Protein 2XXM (pdb70)

Sequence (194 aa):
SPTSILDIRQGPKEPFRDYVDRFYKTLRAEQASQEVKNWMTETLLVQNANPDCCKTILKALGPGATLEEMMTACCLVESGGGLVQAGGSLRLSSCAASGSFFMSNVMAWYRQAPGKARELIAAIRGGDMSTVYDDSVKGRFTITRDDDKNILYLQMNDLKPEDTAMYYCKASGSSWGQGTQVTVSSITFEDLLDYYG

GO terms:
  GO:0005546 phosphatidylinositol-4,5-bisphosphate binding (F, IDA)
  GO:0005515 protein binding (F, IPI)
  GO:0042802 identical protein binding (F, IPI)

InterPro domains:
  IPR000071 Immunodeficiency lentiviral matrix, N-terminal [PF00540] (2-132)
  IPR000071 Immunodeficiency lentiviral matrix, N-terminal [PR00234] (4-20)
  IPR000071 Immunodeficiency lentiviral matrix, N-terminal [PR00234] (22-40)
  IPR000071 Immunodeficiency lentiviral matrix, N-terminal [PR00234] (42-57)
  IPR000071 Immunodeficiency lentiviral matrix, N-terminal [PR00234] (70-89)
  IPR000071 Immunodeficiency lentiviral matrix, N-terminal [PR00234] (89-102)
  IPR000477 Reverse transcriptase domain [PF00078] (650-821)
  IPR000477 Reverse transcriptase domain [PS50878] (631-821)
  IPR001037 Integrase, C-terminal, retroviral [PF00552] (1372-1415)
  IPR001037 Integrase, C-terminal, retroviral [PS51027] (1370-1417)
  IPR001584 Integrase, catalytic core [PF00665] (1204-1292)
  IPR001584 Integrase, catalytic core [PS50994] (1201-1351)
  IPR001878 Zinc finger, CCHC-type [PF00098] (391-406)
  IPR001878 Zinc finger, CCHC-type [PF00098] (412-428)
  IPR00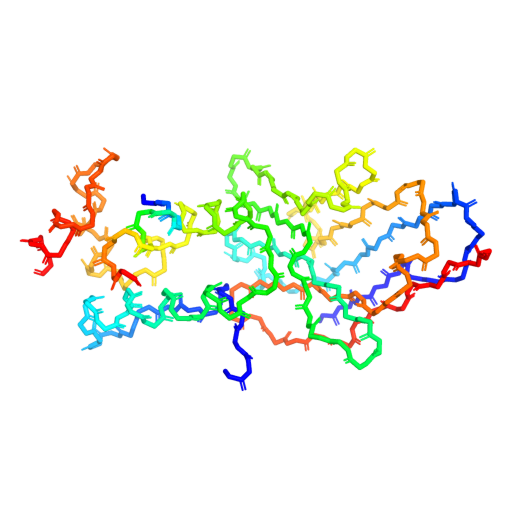1878 Zinc finger, CCHC-type [PS50158] (391-406)
  IPR001878 Zinc finger, CCHC-type [PS50158] (413-428)
  IPR001878 Zinc finger, CCHC-type [SM00343] (391-407)
  IPR001878 Zinc finger, CCHC-type [SM00343] (412-428)
  IPR001969 Aspartic peptidase, active site [PS00141] (510-521)
  IPR001995 Peptidase A2A, retrovirus, catalytic [PS50175] (508-577)

Secondary structure (DSSP, 8-state):
----GGG----SS--HHHHHHHHHHHHHHSB--HHHHHHHHHHHTTTTS-HHHHHHHHHT-TT--HHHHHTT-/-EEE--EEEETT--EEEEEE--TTGGG-SEEEEEEE-TTS--EEEEEEETTT--EEE-GGGTTTEEEEEETTTTEEEEEE-S--GGG-EEEEEEETTPPP---EEEEEE-/--HHHHHHHH-

Solvent-accessible surface area: 9619 Å² total; per-residue (Å²): 138,112,52,1,0,1,45,10,186,9,22,132,198,34,62,9,168,72,0,0,43,93,0,12,129,20,0,129,73,10,90,25,22,98,76,0,20,22,20,0,2,95,11,2,1,36,70,24,7,14,100,104,13,64,100,64,4,131,90,76,27,145,80,12,65,4,102,91,11,35,122,38,62,95,98,25,54,33,30,28,142,32,139,50,48,22,58,28,125,0,26,0,37,17,66,40,73,12,18,155,10,46,0,0,0,0,0,22,54,13,123,89,120,67,52,43,1,0,0,0,5,59,18,80,98,87,31,53,6,37,22,94,55,0,103,85,24,7,64,3,63,24,41,72,144,136,42,33,0,21,0,60,0,56,84,1,87,54,130,2,41,1,55,0,42,0,0,0,41,69,20,94,97,17,159,12,15,76,0,47,8,46,126,37,40,10,75,59,0,54,124,83,74,84

Organism: Human immunodeficiency virus type 1 group M subtype B (isolate NY5) (NCBI:txid11698)

Foldseek 3Di:
DQDALQPQAADPPRQLVRSVVVSVVNLVVDDDDPVVSVVSCVPDSLVRYPPVLNVQVCVVPPPQDVVNSNVSD/DDWDFADEDEQQDKTKIKDQDDVVQVVFQKKFKWWAAPPDDIHTAKMFGPDVGDIDGDPVQPPFWDWDADNVRRMIMIIGGRDDQVSFTFMWMDGVPDDTDPTHTHGYHD/DDVVVVVVVVD

CATH classification: 1.10.1200.30

Structure (mmCIF, N/CA/C/O backbone):
data_2XXM
#
_entry.id   2XXM
#
_cell.length_a   133.720
_cell.length_b   39.510
_cell.length_c   35.210
_cell.angle_alpha   90.00
_cell.angle_beta   90.00
_cell.angle_gamma   90.00
#
_symmetry.space_group_name_H-M   'P 21 21 2'
#
loop_
_entity.id
_entity.type
_entity.pdbx_description
1 polymer 'CAPSID PROTEIN P24'
2 polymer 'CAMELID VHH 9'
3 polymer 'INHIBITOR OF CAPSID ASSEMBLY'
4 non-polymer 'ACETATE ION'
5 water water
#
loop_
_atom_site.group_PDB
_atom_site.id
_atom_site.type_symbol
_atom_site.label_atom_id
_atom_site.label_alt_id
_atom_site.label_comp_id
_atom_site.label_asym_id
_atom_site.label_entity_id
_atom_site.label_seq_id
_atom_site.pdbx_PDB_ins_code
_atom_site.Cartn_x
_atom_site.Cartn_y
_atom_site.Cartn_z
_atom_site.occupancy
_atom_site.B_iso_or_equiv
_atom_site.auth_seq_id
_atom_site.auth_comp_id
_atom_site.auth_asym_id
_atom_site.auth_atom_id
_atom_site.pdbx_PDB_model_num
ATOM 1 N N . SER A 1 1 ? -27.302 0.038 16.357 1.00 32.13 146 SER A N 1
ATOM 2 C CA . SER A 1 1 ? -26.915 1.159 17.206 1.00 31.60 146 SER A CA 1
ATOM 3 C C . SER A 1 1 ? -26.264 0.703 18.544 1.00 33.21 146 SER A C 1
ATOM 4 O O . SER A 1 1 ? -26.878 0.872 19.600 1.00 33.03 146 SER A O 1
ATOM 7 N N . PRO A 1 2 ? -25.027 0.144 18.557 1.00 27.78 147 PRO A N 1
ATOM 8 C CA . PRO A 1 2 ? -24.135 -0.145 17.423 1.00 26.55 147 PRO A CA 1
ATOM 9 C C . PRO A 1 2 ? -24.455 -1.465 16.715 1.00 26.80 147 PRO A C 1
ATOM 10 O O . PRO A 1 2 ? -24.660 -2.498 17.359 1.00 26.51 147 PRO A O 1
ATOM 14 N N . THR A 1 3 ? -24.524 -1.421 15.380 1.00 19.99 148 THR A N 1
ATOM 15 C CA . THR A 1 3 ? -24.802 -2.604 14.573 1.00 18.23 148 THR A CA 1
ATOM 16 C C . THR A 1 3 ? -23.580 -2.921 13.728 1.00 18.02 148 THR A C 1
ATOM 17 O O . THR A 1 3 ? -22.933 -2.007 13.215 1.00 16.79 148 THR A O 1
ATOM 21 N N . SER A 1 4 ? -23.262 -4.216 13.587 1.00 12.21 149 SER A N 1
ATOM 22 C CA . SER A 1 4 ? -22.165 -4.673 12.743 1.00 10.81 149 SER A CA 1
ATOM 23 C C . SER A 1 4 ? -22.620 -4.487 11.299 1.00 13.25 149 SER A C 1
ATOM 24 O O . SER A 1 4 ? -23.795 -4.718 10.991 1.00 12.43 149 SER A O 1
ATOM 27 N N . ILE A 1 5 ? -21.698 -4.094 10.416 1.00 9.43 150 ILE A N 1
ATOM 28 C CA . ILE A 1 5 ? -22.011 -3.936 8.990 1.00 8.92 150 ILE A CA 1
ATOM 29 C C . ILE A 1 5 ? -22.465 -5.274 8.369 1.00 12.83 150 ILE A C 1
ATOM 30 O O . ILE A 1 5 ? -23.227 -5.284 7.400 1.00 12.35 150 ILE A O 1
ATOM 35 N N . LEU A 1 6 ? -22.028 -6.395 8.973 1.00 10.73 151 LEU A N 1
ATOM 36 C CA . LEU A 1 6 ? -22.360 -7.750 8.539 1.00 10.43 151 LEU A CA 1
ATOM 37 C C . LEU A 1 6 ? -23.859 -8.032 8.661 1.00 14.29 151 LEU A C 1
ATOM 38 O O . LEU A 1 6 ? -24.383 -8.855 7.912 1.00 14.09 151 LEU A O 1
ATOM 43 N N . ASP A 1 7 ? -24.550 -7.317 9.569 1.00 10.84 152 ASP A N 1
ATOM 44 C CA . ASP A 1 7 ? -25.977 -7.500 9.840 1.00 10.75 152 ASP A CA 1
ATOM 45 C C . ASP A 1 7 ? -26.930 -6.602 9.041 1.00 14.80 152 ASP A C 1
ATOM 46 O O . ASP A 1 7 ? -28.149 -6.739 9.188 1.00 15.10 152 ASP A O 1
ATOM 51 N N . ILE A 1 8 ? -26.399 -5.698 8.198 1.00 10.82 153 ILE A N 1
ATOM 52 C CA . ILE A 1 8 ? -27.258 -4.806 7.410 1.00 10.12 153 ILE A CA 1
ATOM 53 C C . ILE A 1 8 ? -27.735 -5.497 6.140 1.00 14.04 153 ILE A C 1
ATOM 54 O O . ILE A 1 8 ? -26.948 -5.727 5.222 1.00 13.60 153 ILE A O 1
ATOM 59 N N . ARG A 1 9 ? -29.028 -5.825 6.102 1.00 11.58 154 ARG A N 1
ATOM 60 C CA . ARG A 1 9 ? -29.665 -6.493 4.968 1.00 11.33 154 ARG A CA 1
ATOM 61 C C . ARG A 1 9 ? -30.924 -5.742 4.582 1.00 13.26 154 ARG A C 1
ATOM 62 O O . ARG A 1 9 ? -31.679 -5.323 5.458 1.00 12.61 154 ARG A O 1
ATOM 70 N N . GLN A 1 10 ? -31.155 -5.582 3.272 1.00 9.56 155 GLN A N 1
ATOM 71 C CA . GLN A 1 10 ? -32.343 -4.894 2.771 1.00 8.84 155 GLN A CA 1
ATOM 72 C C . GLN A 1 10 ? -33.603 -5.681 3.097 1.00 13.25 155 GLN A C 1
ATOM 73 O O . GLN A 1 10 ? -33.666 -6.888 2.847 1.00 12.76 155 GLN A O 1
ATOM 79 N N . GLY A 1 11 ? -34.588 -4.980 3.652 1.00 11.03 156 GLY A N 1
ATOM 80 C CA . GLY A 1 11 ? -35.881 -5.560 3.990 1.00 11.55 156 GLY A CA 1
ATOM 81 C C . GLY A 1 11 ? -36.660 -5.910 2.736 1.00 15.63 156 GLY A C 1
ATOM 82 O O . GLY A 1 11 ? -36.359 -5.379 1.662 1.00 14.54 156 GLY A O 1
ATOM 83 N N . PRO A 1 12 ? -37.661 -6.816 2.819 1.00 13.70 157 PRO A N 1
ATOM 84 C CA . PRO A 1 12 ? -38.423 -7.185 1.607 1.00 14.01 157 PRO A CA 1
ATOM 85 C C . PRO A 1 12 ? -39.176 -6.031 0.944 1.00 19.32 157 PRO A C 1
ATOM 86 O O . PRO A 1 12 ? -39.327 -6.029 -0.278 1.00 19.86 157 PRO A O 1
ATOM 90 N N . LYS A 1 13 ? -39.642 -5.060 1.751 1.00 16.80 158 LYS A N 1
ATOM 91 C CA . LYS A 1 13 ? -40.396 -3.880 1.314 1.00 17.24 158 LYS A CA 1
ATOM 92 C C . LYS A 1 13 ? -39.553 -2.598 1.409 1.00 20.10 158 LYS A C 1
ATOM 93 O O . LYS A 1 13 ? -40.056 -1.513 1.106 1.00 20.69 158 LYS A O 1
ATOM 99 N N . GLU A 1 14 ? -38.287 -2.713 1.848 1.00 14.58 159 GLU A N 1
ATOM 100 C CA . GLU A 1 14 ? -37.410 -1.560 2.023 1.00 13.22 159 GLU A CA 1
ATOM 101 C C . GLU A 1 14 ? -36.892 -1.018 0.683 1.00 15.66 159 GLU A C 1
ATOM 102 O O . GLU A 1 14 ? -36.263 -1.769 -0.067 1.00 14.56 159 GLU A O 1
ATOM 108 N N . PRO A 1 15 ? -37.121 0.284 0.367 1.00 12.56 160 PRO A N 1
ATOM 109 C CA . PRO A 1 15 ? -36.584 0.835 -0.889 1.00 12.12 160 PRO A CA 1
ATOM 110 C C . PRO A 1 15 ? -35.060 0.768 -0.870 1.00 13.56 160 PRO A C 1
ATOM 111 O O . PRO A 1 15 ? -34.450 0.952 0.190 1.00 12.05 160 PRO A O 1
ATOM 115 N N . PHE A 1 16 ? -34.447 0.458 -2.022 1.00 9.74 161 PHE A N 1
ATOM 116 C CA . PHE A 1 16 ? -32.991 0.337 -2.117 1.00 9.49 161 PHE A CA 1
ATOM 117 C C . PHE A 1 16 ? -32.259 1.575 -1.616 1.00 13.01 161 PHE A C 1
ATOM 118 O O . PHE A 1 16 ? -31.275 1.431 -0.893 1.00 11.43 161 PHE A O 1
ATOM 126 N N . ARG A 1 17 ? -32.777 2.784 -1.927 1.00 10.62 162 ARG A N 1
ATOM 127 C CA . ARG A 1 17 ? -32.159 4.026 -1.448 1.00 10.98 162 ARG A CA 1
ATOM 128 C C . ARG A 1 17 ? -32.085 4.101 0.090 1.00 14.08 162 ARG A C 1
ATOM 129 O O . ARG A 1 17 ? -31.096 4.608 0.618 1.00 12.96 162 ARG A O 1
ATOM 137 N N . ASP A 1 18 ? -33.102 3.547 0.799 1.00 10.99 163 ASP A N 1
ATOM 138 C CA . ASP A 1 18 ? -33.148 3.523 2.267 1.00 10.64 163 ASP A CA 1
ATOM 139 C C . ASP A 1 18 ? -32.101 2.560 2.804 1.00 13.12 163 ASP A C 1
ATOM 140 O O . ASP A 1 18 ? -31.383 2.897 3.748 1.00 12.60 163 ASP A O 1
ATOM 145 N N . TYR A 1 19 ? -31.995 1.375 2.177 1.00 9.03 164 TYR A N 1
ATOM 146 C CA . TYR A 1 19 ? -31.028 0.342 2.543 1.00 8.57 164 TYR A CA 1
ATOM 147 C C . TYR A 1 19 ? -29.587 0.840 2.392 1.00 11.68 164 TYR A C 1
ATOM 148 O O . TYR A 1 19 ? -28.795 0.649 3.316 1.00 10.66 164 TYR A O 1
ATOM 157 N N . VAL A 1 20 ? -29.252 1.474 1.244 1.00 8.86 165 VAL A N 1
ATOM 158 C CA . VAL A 1 20 ? -27.906 2.017 0.992 1.00 8.85 165 VAL A CA 1
ATOM 159 C C . VAL A 1 20 ? -27.553 3.050 2.057 1.00 12.52 165 VAL A C 1
ATOM 160 O O . VAL A 1 20 ? -26.441 3.015 2.584 1.00 11.54 165 VAL A O 1
ATOM 164 N N . ASP A 1 21 ? -28.509 3.933 2.407 1.00 9.92 166 ASP A N 1
ATOM 165 C CA . ASP A 1 21 ? -28.286 4.939 3.445 1.00 10.19 166 ASP A CA 1
ATOM 166 C C . ASP A 1 21 ? -28.014 4.282 4.807 1.00 13.67 166 ASP A C 1
ATOM 167 O O . ASP A 1 21 ? -27.083 4.701 5.497 1.00 13.30 166 ASP A O 1
ATOM 172 N N . ARG A 1 22 ? -28.795 3.233 5.168 1.00 9.63 167 ARG A N 1
ATOM 173 C CA . ARG A 1 22 ? -28.622 2.468 6.412 1.00 9.85 167 ARG A CA 1
ATOM 174 C C . ARG A 1 22 ? -27.251 1.790 6.418 1.00 12.28 167 ARG A C 1
ATOM 175 O O . ARG A 1 22 ? -26.554 1.829 7.431 1.00 12.03 167 ARG A O 1
ATOM 183 N N . PHE A 1 23 ? -26.867 1.180 5.280 1.00 8.17 168 PHE A N 1
ATOM 184 C CA . PHE A 1 23 ? -25.574 0.512 5.110 1.00 7.30 168 PHE A CA 1
ATOM 185 C C . PHE A 1 23 ? -24.445 1.528 5.294 1.00 11.51 168 PHE A C 1
ATOM 186 O O . PHE A 1 23 ? -23.507 1.271 6.053 1.00 11.02 168 PHE A O 1
ATOM 194 N N . TYR A 1 24 ? -24.544 2.684 4.607 1.00 9.11 169 TYR A N 1
ATOM 195 C CA . TYR A 1 24 ? -23.554 3.757 4.680 1.00 9.16 169 TYR A CA 1
ATOM 196 C C . TYR A 1 24 ? -23.359 4.258 6.110 1.00 13.02 169 TYR A C 1
ATOM 197 O O . TYR A 1 24 ? -22.219 4.334 6.568 1.00 12.65 169 TYR A O 1
ATOM 206 N N . LYS A 1 25 ? -24.466 4.593 6.810 1.00 9.75 170 LYS A N 1
ATOM 207 C CA . LYS A 1 25 ? -24.424 5.094 8.188 1.00 9.65 170 LYS A CA 1
ATOM 208 C C . LYS A 1 25 ? -23.810 4.077 9.147 1.00 13.26 170 LYS A C 1
ATOM 209 O O . LYS A 1 25 ? -23.003 4.453 10.001 1.00 12.47 170 LYS A O 1
ATOM 215 N N . THR A 1 26 ? -24.175 2.791 8.988 1.00 9.81 171 THR A N 1
ATOM 216 C CA . THR A 1 26 ? -23.647 1.706 9.817 1.00 9.46 171 THR A CA 1
ATOM 217 C C . THR A 1 26 ? -22.140 1.556 9.605 1.00 13.31 171 THR A C 1
ATOM 218 O O . THR A 1 26 ? -21.393 1.434 10.582 1.00 12.23 171 THR A O 1
ATOM 222 N N . LEU A 1 27 ? -21.692 1.613 8.337 1.00 10.79 172 LEU A N 1
ATOM 223 C CA . LEU A 1 27 ? -20.270 1.490 8.012 1.00 10.86 172 LEU A CA 1
ATOM 224 C C . LEU A 1 27 ? -19.458 2.702 8.465 1.00 15.00 172 LEU A C 1
ATOM 225 O O . LEU A 1 27 ? -18.316 2.532 8.885 1.00 14.47 172 LEU A O 1
ATOM 230 N N . ARG A 1 28 ? -20.058 3.911 8.426 1.00 12.19 173 ARG A N 1
ATOM 231 C CA . ARG A 1 28 ? -19.430 5.142 8.922 1.00 12.29 173 ARG A CA 1
ATOM 232 C C . ARG A 1 28 ? -19.147 4.981 10.424 1.00 15.72 173 ARG A C 1
ATOM 233 O O . ARG A 1 28 ? -18.072 5.356 10.895 1.00 15.78 173 ARG A O 1
ATOM 241 N N . ALA A 1 29 ? -20.120 4.405 11.160 1.00 12.14 174 ALA A N 1
ATOM 242 C CA . ALA A 1 29 ? -20.069 4.171 12.605 1.00 12.27 174 ALA A CA 1
ATOM 243 C C . ALA A 1 29 ? -19.061 3.095 13.005 1.00 17.66 174 ALA A C 1
ATOM 244 O O . ALA A 1 29 ? -18.587 3.109 14.145 1.00 17.62 174 ALA A O 1
ATOM 246 N N . GLU A 1 30 ? -18.743 2.157 12.084 1.00 14.04 175 GLU A N 1
ATOM 247 C CA . GLU A 1 30 ? -17.775 1.084 12.332 1.00 13.96 175 GLU A CA 1
ATOM 248 C C . GLU A 1 30 ? -16.379 1.641 12.554 1.00 17.06 175 GLU A C 1
ATOM 249 O O . GLU A 1 30 ? -15.964 2.558 11.847 1.00 16.66 175 GLU A O 1
ATOM 255 N N . GLN A 1 31 ? -15.667 1.115 13.558 1.00 13.84 176 GLN A N 1
ATOM 256 C CA . GLN A 1 31 ? -14.299 1.541 13.830 1.00 13.49 176 GLN A CA 1
ATOM 257 C C . GLN A 1 31 ? -13.406 0.614 13.025 1.00 17.64 176 GLN A C 1
ATOM 258 O O . GLN A 1 31 ? -13.158 -0.528 13.419 1.00 17.43 176 GLN A O 1
ATOM 264 N N . ALA A 1 32 ? -13.002 1.085 11.837 1.00 14.25 177 ALA A N 1
ATOM 265 C CA . ALA A 1 32 ? -12.192 0.324 10.895 1.00 14.23 177 ALA A CA 1
ATOM 266 C C . ALA A 1 32 ? -11.475 1.254 9.924 1.00 17.47 177 ALA A C 1
ATOM 267 O O . ALA A 1 32 ? -11.890 2.399 9.743 1.00 16.53 177 ALA A O 1
ATOM 269 N N . SER A 1 33 ? -10.398 0.759 9.295 1.00 14.63 178 SER A N 1
ATOM 270 C CA . SER A 1 33 ? -9.635 1.518 8.306 1.00 14.63 178 SER A CA 1
ATOM 271 C C . SER A 1 33 ? -10.474 1.696 7.037 1.00 18.55 178 SER A C 1
ATOM 272 O O . SER A 1 33 ? -11.422 0.934 6.823 1.00 18.12 178 SER A O 1
ATOM 275 N N . GLN A 1 34 ? -10.101 2.668 6.181 1.00 15.75 179 GLN A N 1
ATOM 276 C CA . GLN A 1 34 ? -10.771 2.923 4.900 1.00 15.31 179 GLN A CA 1
ATOM 277 C C . GLN A 1 34 ? -10.692 1.674 4.006 1.00 17.97 179 GLN A C 1
ATOM 278 O O . GLN A 1 34 ? -11.661 1.364 3.312 1.00 16.86 179 GLN A O 1
ATOM 284 N N . GLU A 1 35 ? -9.552 0.947 4.060 1.00 14.33 180 GLU A N 1
ATOM 285 C CA . GLU A 1 35 ? -9.313 -0.296 3.321 1.00 13.99 180 GLU A CA 1
ATOM 286 C C . GLU A 1 35 ? -10.347 -1.363 3.699 1.00 15.73 180 GLU A C 1
ATOM 287 O O . GLU A 1 35 ? -10.938 -1.979 2.808 1.00 15.27 180 GLU A O 1
ATOM 293 N N . VAL A 1 36 ? -10.571 -1.569 5.014 1.00 11.07 181 VAL A N 1
ATOM 294 C CA . VAL A 1 36 ? -11.553 -2.542 5.512 1.00 10.21 181 VAL A CA 1
ATOM 295 C C . VAL A 1 36 ? -12.968 -2.126 5.075 1.00 13.68 181 VAL A C 1
ATOM 296 O O . VAL A 1 36 ? -13.717 -2.964 4.572 1.00 13.14 181 VAL A O 1
ATOM 300 N N . LYS A 1 37 ? -13.306 -0.830 5.224 1.00 10.29 182 LYS A N 1
ATOM 301 C CA . LYS A 1 37 ? -14.617 -0.291 4.828 1.00 9.42 182 LYS A CA 1
ATOM 302 C C . LYS A 1 37 ? -14.869 -0.453 3.326 1.00 12.92 182 LYS A C 1
ATOM 303 O O . LYS A 1 37 ? -15.977 -0.815 2.934 1.00 11.91 182 LYS A O 1
ATOM 309 N N . ASN A 1 38 ? -13.829 -0.249 2.495 1.00 10.70 183 ASN A N 1
ATOM 310 C CA . ASN A 1 38 ? -13.918 -0.447 1.042 1.00 10.76 183 ASN A CA 1
ATOM 311 C C . ASN A 1 38 ? -14.215 -1.914 0.724 1.00 14.48 183 ASN A C 1
ATOM 312 O O . ASN A 1 38 ? -15.140 -2.195 -0.036 1.00 14.10 183 ASN A O 1
ATOM 317 N N . TRP A 1 39 ? -13.468 -2.846 1.354 1.00 11.33 184 TRP A N 1
ATOM 318 C CA . TRP A 1 39 ? -13.646 -4.290 1.194 1.00 11.24 184 TRP A CA 1
ATOM 319 C C . TRP A 1 39 ? -15.060 -4.703 1.615 1.00 14.06 184 TRP A C 1
ATOM 320 O O . TRP A 1 39 ? -15.697 -5.486 0.911 1.00 13.15 184 TRP A O 1
ATOM 331 N N . MET A 1 40 ? -15.553 -4.155 2.746 1.00 10.39 185 MET A N 1
ATOM 332 C CA . MET A 1 40 ? -16.898 -4.429 3.264 1.00 9.44 185 MET A CA 1
ATOM 333 C C . MET A 1 40 ? -17.990 -3.978 2.295 1.00 13.08 185 MET A C 1
ATOM 334 O O . MET A 1 40 ? -18.944 -4.725 2.071 1.00 12.86 185 MET A O 1
ATOM 339 N N . THR A 1 41 ? -17.842 -2.778 1.700 1.00 10.51 186 THR A N 1
ATOM 340 C CA . THR A 1 41 ? -18.818 -2.268 0.732 1.00 9.86 186 THR A CA 1
ATOM 341 C C . THR A 1 41 ? -18.817 -3.131 -0.536 1.00 13.08 186 THR A C 1
ATOM 342 O O . THR A 1 41 ? -19.889 -3.506 -1.011 1.00 12.37 186 THR A O 1
ATOM 346 N N . GLU A 1 42 ? -17.619 -3.455 -1.066 1.00 10.35 187 GLU A N 1
ATOM 347 C CA . GLU A 1 42 ? -17.458 -4.279 -2.274 1.00 10.49 187 GLU A CA 1
ATOM 348 C C . GLU A 1 42 ? -18.062 -5.676 -2.095 1.00 14.49 187 GLU A C 1
ATOM 349 O O . GLU A 1 42 ? -18.652 -6.221 -3.030 1.00 14.25 187 GLU A O 1
ATOM 355 N N . THR A 1 43 ? -17.921 -6.245 -0.890 1.00 11.09 188 THR A N 1
ATOM 356 C CA . THR A 1 43 ? -18.387 -7.594 -0.584 1.00 10.92 188 THR A CA 1
ATOM 357 C C . THR A 1 43 ? -19.859 -7.693 -0.175 1.00 15.26 188 THR A C 1
ATOM 358 O O . THR A 1 43 ? -20.524 -8.655 -0.563 1.00 16.16 188 THR A O 1
ATOM 362 N N . LEU A 1 44 ? -20.359 -6.725 0.609 1.00 10.95 189 LEU A N 1
ATOM 363 C CA . LEU A 1 44 ? -21.697 -6.789 1.196 1.00 10.57 189 LEU A CA 1
ATOM 364 C C . LEU A 1 44 ? -22.832 -6.000 0.560 1.00 13.83 189 LEU A C 1
ATOM 365 O O . LEU A 1 44 ? -23.975 -6.443 0.663 1.00 13.08 189 LEU A O 1
ATOM 370 N N . LEU A 1 45 ? -22.562 -4.809 0.006 1.00 10.95 190 LEU A N 1
ATOM 371 C CA . LEU A 1 45 ? -23.635 -3.940 -0.496 1.00 10.76 190 LEU A CA 1
ATOM 372 C C . LEU A 1 45 ? -24.652 -4.601 -1.428 1.00 14.61 190 LEU A C 1
ATOM 373 O O . LEU A 1 45 ? -25.847 -4.588 -1.131 1.00 14.30 190 LEU A O 1
ATOM 378 N N . VAL A 1 46 ? -24.180 -5.204 -2.520 1.00 11.84 191 VAL A N 1
ATOM 379 C CA . VAL A 1 46 ? -25.063 -5.878 -3.476 1.00 11.86 191 VAL A CA 1
ATOM 380 C C . VAL A 1 46 ? -25.523 -7.228 -2.911 1.00 15.66 191 VAL A C 1
ATOM 381 O O . VAL A 1 46 ? -26.703 -7.558 -3.013 1.00 15.32 191 VAL A O 1
ATOM 385 N N . GLN A 1 47 ? -24.601 -7.977 -2.279 1.00 13.28 192 GLN A N 1
ATOM 386 C CA . GLN A 1 47 ? -24.865 -9.294 -1.692 1.00 13.18 192 GLN A CA 1
ATOM 387 C C . GLN A 1 47 ? -25.975 -9.283 -0.635 1.00 15.73 192 GLN A C 1
ATOM 388 O O . GLN A 1 47 ? -26.757 -10.233 -0.575 1.00 15.54 192 GLN A O 1
ATOM 394 N N . ASN A 1 48 ? -26.047 -8.214 0.183 1.00 11.26 193 ASN A N 1
ATOM 395 C CA . ASN A 1 48 ? -27.055 -8.082 1.233 1.00 10.82 193 ASN A CA 1
ATOM 396 C C . ASN A 1 48 ? -28.316 -7.318 0.832 1.00 13.51 193 ASN A C 1
ATOM 397 O O . ASN A 1 48 ? -29.187 -7.081 1.675 1.00 12.76 193 ASN A O 1
ATOM 402 N N . ALA A 1 49 ? -28.448 -6.984 -0.464 1.00 10.42 194 ALA A N 1
ATOM 403 C CA . ALA A 1 49 ? -29.671 -6.366 -0.980 1.00 9.80 194 ALA A CA 1
ATOM 404 C C . ALA A 1 49 ? -30.717 -7.489 -1.017 1.00 13.86 194 ALA A C 1
ATOM 405 O O . ALA A 1 49 ? -30.339 -8.664 -0.967 1.00 13.32 194 ALA A O 1
ATOM 407 N N . ASN A 1 50 ? -32.017 -7.155 -1.064 1.00 10.39 195 ASN A N 1
ATOM 408 C CA . ASN A 1 50 ? -33.032 -8.209 -1.090 1.00 10.12 195 ASN A CA 1
ATOM 409 C C . ASN A 1 50 ? -32.964 -9.012 -2.409 1.00 14.74 195 ASN A C 1
ATOM 410 O O . ASN A 1 50 ? -32.397 -8.498 -3.375 1.00 13.99 195 ASN A O 1
ATOM 415 N N . PRO A 1 51 ? -33.455 -10.276 -2.475 1.00 13.02 196 PRO A N 1
ATOM 416 C CA . PRO A 1 51 ? -33.318 -11.047 -3.728 1.00 12.85 196 PRO A CA 1
ATOM 417 C C . PRO A 1 51 ? -33.802 -10.352 -4.996 1.00 16.91 196 PRO A C 1
ATOM 418 O O . PRO A 1 51 ? -33.123 -10.456 -6.018 1.00 16.49 196 P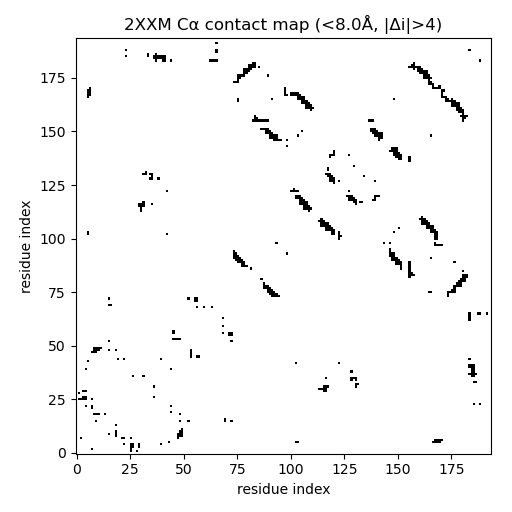RO A O 1
ATOM 422 N N . ASP A 1 52 ? -34.938 -9.621 -4.928 1.00 14.12 197 ASP A N 1
ATOM 423 C CA . ASP A 1 52 ? -35.486 -8.898 -6.082 1.00 15.01 197 ASP A CA 1
ATOM 424 C C . ASP A 1 52 ? -34.509 -7.838 -6.599 1.00 18.77 197 ASP A C 1
ATOM 425 O O . ASP A 1 52 ? -34.250 -7.790 -7.806 1.00 18.90 197 ASP A O 1
ATOM 430 N N A CYS A 1 53 ? -33.950 -7.009 -5.690 0.80 15.25 198 CYS A N 1
ATOM 431 N N B CYS A 1 53 ? -33.967 -7.011 -5.690 0.20 15.08 198 CYS A N 1
ATOM 432 C CA A CYS A 1 53 ? -32.986 -5.960 -6.040 0.80 14.97 198 CYS A CA 1
ATOM 433 C CA B CYS A 1 53 ? -33.013 -5.960 -6.029 0.20 14.75 198 CYS A CA 1
ATOM 434 C C A CYS A 1 53 ? -31.657 -6.553 -6.488 0.80 17.81 198 CYS A C 1
ATOM 435 C C B CYS A 1 53 ? -31.675 -6.544 -6.482 0.20 18.38 198 CYS A C 1
ATOM 436 O O A CYS A 1 53 ? -31.044 -6.036 -7.419 0.80 16.64 198 CYS A O 1
ATOM 437 O O B CYS A 1 53 ? -31.082 -6.020 -7.424 0.20 17.79 198 CYS A O 1
ATOM 442 N N . LYS A 1 54 ? -31.227 -7.648 -5.838 1.00 15.11 199 LYS A N 1
ATOM 443 C CA . LYS A 1 54 ? -29.972 -8.357 -6.143 1.00 15.45 199 LYS A CA 1
ATOM 444 C C . LYS A 1 54 ? -29.949 -8.865 -7.594 1.00 20.48 199 LYS A C 1
ATOM 445 O O . LYS A 1 54 ? -28.920 -8.740 -8.258 1.00 20.13 199 LYS A O 1
ATOM 451 N N . THR A 1 55 ? -31.097 -9.372 -8.097 1.00 17.51 200 THR A N 1
ATOM 452 C CA . THR A 1 55 ? -31.238 -9.838 -9.481 1.00 17.53 200 THR A CA 1
ATOM 453 C C . THR A 1 55 ? -31.037 -8.655 -10.444 1.00 20.95 200 THR A C 1
ATOM 454 O O . THR A 1 55 ? -30.301 -8.779 -11.428 1.00 21.29 200 THR A O 1
ATOM 458 N N . ILE A 1 56 ? -31.647 -7.500 -10.119 1.00 16.38 201 ILE A N 1
ATOM 459 C CA . ILE A 1 56 ? -31.558 -6.268 -10.907 1.00 15.84 201 ILE A CA 1
ATOM 460 C C . ILE A 1 56 ? -30.118 -5.721 -10.908 1.00 17.79 201 ILE A C 1
ATOM 461 O O . ILE A 1 56 ? -29.593 -5.396 -11.977 1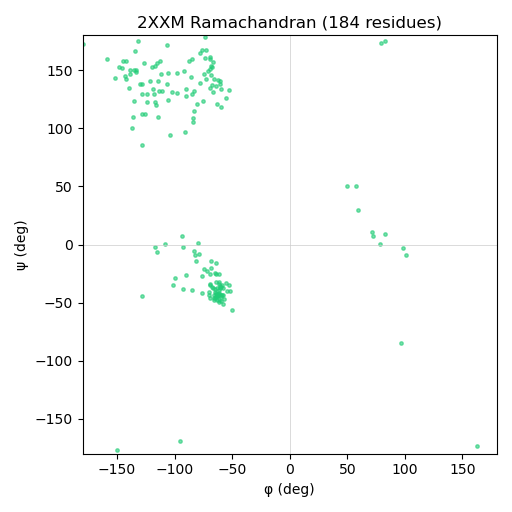.00 16.53 201 ILE A O 1
ATOM 466 N N . LEU A 1 57 ? -29.482 -5.641 -9.719 1.00 13.77 202 LEU A N 1
ATOM 467 C CA . LEU A 1 57 ? -28.121 -5.105 -9.577 1.00 13.47 202 LEU A CA 1
ATOM 468 C C . LEU A 1 57 ? -27.060 -5.948 -10.262 1.00 17.23 202 LEU A C 1
ATOM 469 O O . LEU A 1 57 ? -26.178 -5.387 -10.914 1.00 16.08 202 LEU A O 1
ATOM 474 N N . LYS A 1 58 ? -27.136 -7.289 -10.114 1.00 14.71 203 LYS A N 1
ATOM 475 C CA . LYS A 1 58 ? -26.177 -8.215 -10.728 1.00 14.90 203 LYS A CA 1
ATOM 476 C C . LYS A 1 58 ? -26.240 -8.177 -12.256 1.00 19.46 203 LYS A C 1
ATOM 477 O O . LYS A 1 58 ? -25.206 -8.326 -12.910 1.00 19.25 203 LYS A O 1
ATOM 483 N N . ALA A 1 59 ? -27.446 -7.926 -12.815 1.00 16.03 204 ALA A N 1
ATOM 484 C CA . ALA A 1 59 ? -27.690 -7.813 -14.256 1.00 15.93 204 ALA A CA 1
ATOM 485 C C . ALA A 1 59 ? -26.972 -6.600 -14.866 1.00 18.51 204 ALA A C 1
ATOM 486 O O . ALA A 1 59 ? -26.680 -6.603 -16.064 1.00 18.51 204 ALA A O 1
ATOM 488 N N . LEU A 1 60 ? -26.672 -5.572 -14.041 1.00 13.87 205 LEU A N 1
ATOM 489 C CA . LEU A 1 60 ? -25.946 -4.374 -14.476 1.00 13.22 205 LEU A CA 1
ATOM 490 C C . LEU A 1 60 ? -24.475 -4.705 -14.718 1.00 17.77 205 LEU A C 1
ATOM 491 O O . LEU A 1 60 ? -23.792 -3.984 -15.442 1.00 17.19 205 LEU A O 1
ATOM 496 N N . GLY A 1 61 ? -24.005 -5.778 -14.088 1.00 15.42 206 GLY A N 1
ATOM 497 C CA . GLY A 1 61 ? -22.628 -6.231 -14.201 1.00 15.30 206 GLY A CA 1
ATOM 498 C C . GLY A 1 61 ? -21.677 -5.496 -13.281 1.00 18.38 206 GLY A C 1
ATOM 499 O O . GLY A 1 61 ? -22.072 -4.540 -12.603 1.00 17.56 206 GLY A O 1
ATOM 500 N N . PRO A 1 62 ? -20.397 -5.921 -13.255 1.00 14.89 207 PRO A N 1
ATOM 501 C CA . PRO A 1 62 ? -19.419 -5.262 -12.374 1.00 14.27 207 PRO A CA 1
ATOM 502 C C . PRO A 1 62 ? -19.063 -3.846 -12.814 1.00 17.21 207 PRO A C 1
ATOM 503 O O . PRO A 1 62 ? -19.111 -3.531 -14.004 1.00 16.21 207 PRO A O 1
ATOM 507 N N . GLY A 1 63 ? -18.704 -3.011 -11.845 1.00 14.12 208 GLY A N 1
ATOM 508 C CA . GLY A 1 63 ? -18.299 -1.636 -12.104 1.00 13.72 208 GLY A CA 1
ATOM 509 C C . GLY A 1 63 ? -19.422 -0.634 -12.257 1.00 17.31 208 GLY A C 1
ATOM 510 O O . GLY A 1 63 ? -19.162 0.512 -12.632 1.00 17.54 208 GLY A O 1
ATOM 511 N N . ALA A 1 64 ? -20.673 -1.041 -11.959 1.00 13.61 209 ALA A N 1
ATOM 512 C CA . ALA A 1 64 ? -21.829 -0.144 -12.018 1.00 13.68 209 ALA A CA 1
ATOM 513 C C . ALA A 1 64 ? -21.696 0.905 -10.912 1.00 16.81 209 ALA A C 1
ATOM 514 O O . ALA A 1 64 ? -21.290 0.563 -9.804 1.00 16.83 209 ALA A O 1
ATOM 516 N N . THR A 1 65 ? -21.993 2.177 -11.219 1.00 12.46 210 THR A N 1
ATOM 517 C CA . THR A 1 65 ? -21.910 3.269 -10.238 1.00 11.71 210 THR A CA 1
ATOM 518 C C . THR A 1 65 ? -23.131 3.230 -9.316 1.00 15.25 210 THR A C 1
ATOM 519 O O . THR A 1 65 ? -24.129 2.590 -9.661 1.00 14.07 210 THR A O 1
ATOM 523 N N . LEU A 1 66 ? -23.084 3.950 -8.173 1.00 13.37 211 LEU A N 1
ATOM 524 C CA . LEU A 1 66 ? -24.235 3.996 -7.265 1.00 13.56 211 LEU A CA 1
ATOM 525 C C . LEU A 1 66 ? -25.428 4.651 -7.954 1.00 16.68 211 LEU A C 1
ATOM 526 O O . LEU A 1 66 ? -26.546 4.163 -7.816 1.00 15.91 211 LEU A O 1
ATOM 531 N N . GLU A 1 67 ? -25.170 5.690 -8.773 1.00 14.18 212 GLU A N 1
ATOM 532 C CA . GLU A 1 67 ? -26.186 6.390 -9.566 1.00 14.03 212 GLU A CA 1
ATOM 533 C C . GLU A 1 67 ? -26.919 5.406 -10.486 1.00 16.90 212 GLU A C 1
ATOM 534 O O . GLU A 1 67 ? -28.149 5.403 -10.514 1.00 16.58 212 GLU A O 1
ATOM 540 N N . GLU A 1 68 ? -26.160 4.535 -11.190 1.00 13.30 213 GLU A N 1
ATOM 541 C CA . GLU A 1 68 ? -26.709 3.520 -12.093 1.00 13.19 213 GLU A CA 1
ATOM 542 C C . GLU A 1 68 ? -27.534 2.491 -11.327 1.00 17.77 213 GLU A C 1
ATOM 543 O O . GLU A 1 68 ? -28.588 2.077 -11.808 1.00 17.76 213 GLU A O 1
ATOM 549 N N . MET A 1 69 ? -27.076 2.113 -10.118 1.00 14.65 214 MET A N 1
ATOM 550 C CA . MET A 1 69 ? -27.770 1.164 -9.244 1.00 14.71 214 MET A CA 1
ATOM 551 C C . MET A 1 69 ? -29.106 1.730 -8.782 1.00 20.26 214 MET A C 1
ATOM 552 O O . MET A 1 69 ? -30.100 1.004 -8.777 1.00 19.89 214 MET A O 1
ATOM 557 N N . MET A 1 70 ? -29.129 3.037 -8.437 1.00 18.35 215 MET A N 1
ATOM 558 C CA . MET A 1 70 ? -30.322 3.759 -7.982 1.00 18.92 215 MET A CA 1
ATOM 559 C C . MET A 1 70 ? -31.366 3.886 -9.088 1.00 26.06 215 MET A C 1
ATOM 560 O O . MET A 1 70 ? -32.561 3.797 -8.803 1.00 25.97 215 MET A O 1
ATOM 565 N N . THR A 1 71 ? -30.912 4.085 -10.346 1.00 24.99 216 THR A N 1
ATOM 566 C CA . THR A 1 71 ? -31.773 4.232 -11.527 1.00 26.10 216 THR A CA 1
ATOM 567 C C . THR A 1 71 ? -32.229 2.890 -12.125 1.00 33.32 216 THR A C 1
ATOM 568 O O . THR A 1 71 ? -33.043 2.879 -13.054 1.00 33.62 216 THR A O 1
ATOM 572 N N . ALA A 1 72 ? -31.707 1.766 -11.597 1.00 31.37 217 ALA A N 1
ATOM 573 C CA . ALA A 1 72 ? -32.082 0.419 -12.028 1.00 31.94 217 ALA A CA 1
ATOM 574 C C . ALA A 1 72 ? -33.223 -0.101 -11.142 1.00 37.33 217 ALA A C 1
ATOM 575 O O . ALA A 1 72 ? -34.139 -0.759 -11.648 1.00 37.28 217 ALA A O 1
ATOM 577 N N . CYS A 1 73 ? -33.153 0.214 -9.822 1.00 34.41 218 CYS A N 1
ATOM 578 C CA A CYS A 1 73 ? -34.141 -0.175 -8.815 0.50 34.20 218 CYS A CA 1
ATOM 579 C CA B CYS A 1 73 ? -34.143 -0.178 -8.817 0.50 34.40 218 CYS A CA 1
ATOM 580 C C . CYS A 1 73 ? -35.243 0.878 -8.693 1.00 38.47 218 CYS A C 1
ATOM 581 O O . CYS A 1 73 ? -35.290 1.825 -9.478 1.00 38.38 218 CYS A O 1
ATOM 586 N N . LEU B 2 6 ? -22.168 -21.413 19.756 1.00 36.69 4 LEU B N 1
ATOM 587 C CA . LEU B 2 6 ? -20.987 -20.593 19.498 1.00 36.38 4 LEU B CA 1
ATOM 588 C C . LEU B 2 6 ? -19.976 -20.682 20.649 1.00 39.53 4 LEU B C 1
ATOM 589 O O . LEU B 2 6 ? -20.312 -20.357 21.791 1.00 39.60 4 LEU B O 1
ATOM 594 N N . VAL B 2 7 ? -18.741 -21.135 20.341 1.00 34.66 5 VAL B N 1
ATOM 595 C CA . VAL B 2 7 ? -17.660 -21.294 21.323 1.00 33.64 5 VAL B CA 1
ATOM 596 C C . VAL B 2 7 ? -16.394 -20.539 20.873 1.00 34.04 5 VAL B C 1
ATOM 597 O O . VAL B 2 7 ? -15.767 -20.921 19.878 1.00 33.85 5 VAL B O 1
ATOM 601 N N . GLU B 2 8 ? -16.030 -19.470 21.613 1.00 27.41 6 GLU B N 1
ATOM 602 C CA . GLU B 2 8 ? -14.839 -18.651 21.350 1.00 25.63 6 GLU B CA 1
ATOM 603 C C . GLU B 2 8 ? -13.768 -18.959 22.392 1.00 26.74 6 GLU B C 1
ATOM 604 O O . GLU B 2 8 ? -14.029 -18.837 23.592 1.00 25.61 6 GLU B O 1
ATOM 610 N N . SER B 2 9 ? -12.567 -19.355 21.936 1.00 22.06 7 SER B N 1
ATOM 611 C CA . SER B 2 9 ? -11.450 -19.709 22.817 1.00 21.22 7 SER B CA 1
ATOM 612 C C . SER B 2 9 ? -10.089 -19.406 22.178 1.00 23.19 7 SER B C 1
ATOM 613 O O . SER B 2 9 ? -10.035 -18.851 21.080 1.00 21.56 7 SER B O 1
ATOM 616 N N . GLY B 2 10 ? -9.010 -19.759 22.880 1.00 19.57 8 GLY B N 1
ATOM 617 C CA . GLY B 2 10 ? -7.644 -19.558 22.409 1.00 19.29 8 GLY B CA 1
ATOM 618 C C . GLY B 2 10 ? -6.939 -18.363 23.015 1.00 24.01 8 GLY B C 1
ATOM 619 O O . GLY B 2 10 ? -5.737 -18.180 22.804 1.00 23.16 8 GLY B O 1
ATOM 620 N N . GLY B 2 11 ? -7.686 -17.547 23.753 1.00 21.95 9 GLY B N 1
ATOM 621 C CA . GLY B 2 11 ? -7.147 -16.369 24.419 1.00 22.34 9 GLY B CA 1
ATOM 622 C C . GLY B 2 11 ? -6.368 -16.729 25.667 1.00 27.85 9 GLY B C 1
ATOM 623 O O . GLY B 2 11 ? -6.436 -17.867 26.143 1.00 27.18 9 GLY B O 1
ATOM 624 N N . GLY B 2 12 ? -5.626 -15.759 26.187 1.00 25.96 10 GLY B N 1
ATOM 625 C CA . GLY B 2 12 ? -4.827 -15.939 27.392 1.00 26.41 10 GLY B CA 1
ATOM 626 C C . GLY B 2 12 ? -3.752 -14.896 27.601 1.00 31.17 10 GLY B C 1
ATOM 627 O O . GLY B 2 12 ? -3.675 -13.909 26.861 1.00 30.39 10 GLY B O 1
ATOM 628 N N . LEU B 2 13 ? -2.917 -15.122 28.630 1.00 28.34 11 LEU B N 1
ATOM 629 C CA . LEU B 2 13 ? -1.812 -14.252 29.017 1.00 28.60 11 LEU B CA 1
ATOM 630 C C . LEU B 2 13 ? -0.528 -14.664 28.296 1.00 32.40 11 LEU B C 1
ATOM 631 O O . LEU B 2 13 ? -0.144 -15.834 28.335 1.00 32.08 11 LEU B O 1
ATOM 636 N N . VAL B 2 14 ? 0.123 -13.695 27.632 1.00 29.15 12 VAL B N 1
ATOM 637 C CA . VAL B 2 14 ? 1.375 -13.871 26.882 1.00 29.14 12 VAL B CA 1
ATOM 638 C C . VAL B 2 14 ? 2.283 -12.649 27.044 1.00 33.01 12 VAL B C 1
ATOM 639 O O . VAL B 2 14 ? 1.797 -11.557 27.341 1.00 32.45 12 VAL B O 1
ATOM 643 N N . GLN B 2 15 ? 3.596 -12.831 26.822 1.00 29.55 13 GLN B N 1
ATOM 644 C CA . GLN B 2 15 ? 4.578 -11.748 26.872 1.00 29.50 13 GLN B CA 1
ATOM 645 C C . GLN B 2 15 ? 4.656 -11.094 25.492 1.00 32.68 13 GLN B C 1
ATOM 646 O O . GLN B 2 15 ? 4.285 -11.731 24.503 1.00 32.21 13 GLN B O 1
ATOM 652 N N . ALA B 2 16 ? 5.135 -9.830 25.422 1.00 28.63 14 ALA B N 1
ATOM 653 C CA . ALA B 2 16 ? 5.292 -9.085 24.167 1.00 28.17 14 ALA B CA 1
ATOM 654 C C . ALA B 2 16 ? 6.167 -9.874 23.185 1.00 30.83 14 ALA B C 1
ATOM 655 O O . ALA B 2 16 ? 7.253 -10.324 23.550 1.00 30.54 14 ALA B O 1
ATOM 657 N N . GLY B 2 17 ? 5.641 -10.090 21.982 1.00 25.98 15 GLY B N 1
ATOM 658 C CA . GLY B 2 17 ? 6.287 -10.872 20.934 1.00 24.86 15 GLY B CA 1
ATOM 659 C C . GLY B 2 17 ? 5.767 -12.297 20.876 1.00 26.79 15 GLY B C 1
ATOM 660 O O . GLY B 2 17 ? 6.168 -13.073 20.004 1.00 26.04 15 GLY B O 1
ATOM 661 N N . GLY B 2 18 ? 4.865 -12.626 21.803 1.00 22.12 16 GLY B N 1
ATOM 662 C CA . GLY B 2 18 ? 4.231 -13.934 21.915 1.00 21.45 16 GLY B CA 1
ATOM 663 C C . GLY B 2 18 ? 3.188 -14.206 20.849 1.00 24.23 16 GLY B C 1
ATOM 664 O O . GLY B 2 18 ? 2.911 -13.350 20.002 1.00 23.57 16 GLY B O 1
ATOM 665 N N . SER B 2 19 ? 2.603 -15.411 20.890 1.00 20.24 17 SER B N 1
ATOM 666 C CA . SER B 2 19 ? 1.598 -15.854 19.927 1.00 19.55 17 SER B CA 1
ATOM 667 C C . SER B 2 19 ? 0.405 -16.541 20.577 1.00 21.45 17 SER B C 1
ATOM 668 O O . SER B 2 19 ? 0.546 -17.166 21.624 1.00 20.78 17 SER B O 1
ATOM 671 N N . LEU B 2 20 ? -0.772 -16.429 19.931 1.00 17.66 18 LEU B N 1
ATOM 672 C CA . LEU B 2 20 ? -2.038 -17.054 20.323 1.00 17.21 18 LEU B CA 1
ATOM 673 C C . LEU B 2 20 ? -2.840 -17.355 19.057 1.00 20.39 18 LEU B C 1
ATOM 674 O O . LEU B 2 20 ? -2.674 -16.664 18.053 1.00 20.57 18 LEU B O 1
ATOM 679 N N . ARG B 2 21 ? -3.705 -18.369 19.105 1.00 16.23 19 ARG B N 1
ATOM 680 C CA . ARG B 2 21 ? -4.580 -18.705 17.984 1.00 15.68 19 ARG B CA 1
ATOM 681 C C . ARG B 2 21 ? -5.996 -18.780 18.513 1.00 19.14 19 ARG B C 1
ATOM 682 O O . ARG B 2 21 ? -6.310 -19.654 19.324 1.00 18.77 19 ARG B O 1
ATOM 690 N N . LEU B 2 22 ? -6.844 -17.835 18.090 1.00 15.57 20 LEU B N 1
ATOM 691 C CA . LEU B 2 22 ? -8.225 -17.824 18.543 1.00 14.83 20 LEU B CA 1
ATOM 692 C C . LEU B 2 22 ? -9.066 -18.723 17.671 1.00 18.16 20 LEU B C 1
ATOM 693 O O . LEU B 2 22 ? -8.822 -18.808 16.464 1.00 16.94 20 LEU B O 1
ATOM 698 N N . SER B 2 23 ? -10.046 -19.395 18.295 1.00 15.90 21 SER B N 1
ATOM 699 C CA A SER B 2 23 ? -10.975 -20.300 17.623 0.50 15.80 21 SER B CA 1
ATOM 700 C CA B SER B 2 23 ? -10.974 -20.288 17.609 0.50 15.78 21 SER B CA 1
ATOM 701 C C . SER B 2 23 ? -12.409 -19.841 17.849 1.00 19.78 21 SER B C 1
ATOM 702 O O . SER B 2 23 ? -12.761 -19.440 18.958 1.00 20.00 21 SER B O 1
ATOM 707 N N . CYS B 2 24 ? -13.224 -19.896 16.801 1.00 16.19 22 CYS B N 1
ATOM 708 C CA . CYS B 2 24 ? -14.627 -19.516 16.814 1.00 15.55 22 CYS B CA 1
ATOM 709 C C . CYS B 2 24 ? -15.377 -20.710 16.219 1.00 19.78 22 CYS B C 1
ATOM 710 O O . CYS B 2 24 ? -15.557 -20.794 15.003 1.00 19.17 22 CYS B O 1
ATOM 713 N N . ALA B 2 25 ? -15.700 -21.691 17.083 1.00 18.08 23 ALA B N 1
ATOM 714 C CA . ALA B 2 25 ? -16.412 -22.910 16.700 1.00 18.65 23 ALA B CA 1
ATOM 715 C C . ALA B 2 25 ? -17.892 -22.577 16.692 1.00 22.97 23 ALA B C 1
ATOM 716 O O . ALA B 2 25 ? -18.451 -22.222 17.732 1.00 23.24 23 ALA B O 1
ATOM 718 N N . ALA B 2 26 ? -18.516 -22.624 15.511 1.00 19.92 24 ALA B N 1
ATOM 719 C CA . ALA B 2 26 ? -19.916 -22.243 15.390 1.00 19.98 24 ALA B CA 1
ATOM 720 C C . ALA B 2 26 ? -20.795 -23.229 14.619 1.00 24.62 24 ALA B C 1
ATOM 721 O O . ALA B 2 26 ? -20.303 -24.225 14.088 1.00 24.02 24 ALA B O 1
ATOM 723 N N . SER B 2 27 ? -22.110 -22.948 14.586 1.00 22.30 25 SER B N 1
ATOM 724 C CA . SER B 2 27 ? -23.126 -23.743 13.902 1.00 22.28 25 SER B CA 1
ATOM 725 C C . SER B 2 27 ? -23.033 -23.582 12.378 1.00 26.29 25 SER B C 1
ATOM 726 O O . SER B 2 27 ? -22.363 -22.666 11.886 1.00 25.32 25 SER B O 1
ATOM 729 N N . GLY B 2 28 ? -23.736 -24.457 11.656 1.00 23.76 26 GLY B N 1
ATOM 730 C CA . GLY B 2 28 ? -23.819 -24.435 10.199 1.00 23.80 26 GLY B CA 1
ATOM 731 C C . GLY B 2 28 ? -24.437 -23.157 9.665 1.00 27.81 26 GLY B C 1
ATOM 732 O O . GLY B 2 28 ? -24.029 -22.677 8.605 1.00 27.71 26 GLY B O 1
ATOM 733 N N . SER B 2 29 ? -25.404 -22.582 10.422 1.00 24.23 27 SER B N 1
ATOM 734 C CA . SER B 2 29 ? -26.102 -21.330 10.103 1.00 23.94 27 SER B CA 1
ATOM 735 C C . SER B 2 29 ? -25.132 -20.144 10.073 1.00 25.82 27 SER B C 1
ATOM 736 O O . SER B 2 29 ? -25.212 -19.316 9.167 1.00 26.11 27 SER B O 1
ATOM 739 N N . PHE B 2 30 ? -24.210 -20.071 11.035 1.00 20.00 28 PHE B N 1
ATOM 740 C CA . PHE B 2 30 ? -23.139 -19.100 11.094 1.00 18.21 28 PHE B CA 1
ATOM 741 C C . PHE B 2 30 ? -22.301 -19.258 9.863 1.00 21.19 28 PHE B C 1
ATOM 742 O O . PHE B 2 30 ? -21.912 -18.324 9.255 1.00 19.75 28 PHE B O 1
ATOM 750 N N . PHE B 2 31 ? -21.998 -20.490 9.531 1.00 18.56 29 PHE B N 1
ATOM 751 C CA . PHE B 2 31 ? -21.092 -20.741 8.430 1.00 18.91 29 PHE B CA 1
ATOM 752 C C . PHE B 2 31 ? -21.738 -20.633 7.074 1.00 24.89 29 PHE B C 1
ATOM 753 O O . PHE B 2 31 ? -21.115 -20.808 6.104 1.00 25.21 29 PHE B O 1
ATOM 761 N N . MET B 2 32 ? -22.998 -20.313 7.056 1.00 22.65 30 MET B N 1
ATOM 762 C CA . MET B 2 32 ? -23.634 -20.019 5.796 1.00 23.11 30 MET B CA 1
ATOM 763 C C . MET B 2 32 ? -23.327 -18.582 5.388 1.00 24.40 30 MET B C 1
ATOM 764 O O . MET B 2 32 ? -23.518 -18.199 4.290 1.00 24.36 30 MET B O 1
ATOM 769 N N . SER B 2 33 ? -22.829 -17.790 6.316 1.00 18.34 31 SER B N 1
ATOM 770 C CA . SER B 2 33 ? -22.493 -16.415 6.021 1.00 16.42 31 SER B CA 1
ATOM 771 C C . SER B 2 33 ? -21.314 -16.315 5.112 1.00 19.22 31 SER B C 1
ATOM 772 O O . SER B 2 33 ? -20.350 -16.949 5.327 1.00 18.86 31 SER B O 1
ATOM 775 N N . ASN B 2 34 ? -21.410 -15.471 4.112 1.00 14.44 32 ASN B N 1
ATOM 776 C CA . ASN B 2 34 ? -20.309 -15.312 3.216 1.00 13.97 32 ASN B CA 1
ATOM 777 C C . ASN B 2 34 ? -19.140 -14.606 3.899 1.00 16.99 32 ASN B C 1
ATOM 778 O O . ASN B 2 34 ? -18.035 -14.958 3.711 1.00 17.06 32 ASN B O 1
ATOM 783 N N . VAL B 2 35 ? -19.445 -13.600 4.702 1.00 12.49 33 VAL B N 1
ATOM 784 C CA . VAL B 2 35 ? -18.414 -12.826 5.388 1.00 11.77 33 VAL B CA 1
ATOM 785 C C . VAL B 2 35 ? -18.390 -13.184 6.841 1.00 14.52 33 VAL B C 1
ATOM 786 O O . VAL B 2 35 ? -19.371 -13.335 7.432 1.00 13.92 33 VAL B O 1
ATOM 790 N N . MET B 2 36 ? -17.202 -13.320 7.368 1.00 11.39 34 MET B N 1
ATOM 791 C CA . MET B 2 36 ? -16.980 -13.515 8.786 1.00 10.90 34 MET B CA 1
ATOM 792 C C . MET B 2 36 ? -15.863 -12.570 9.226 1.00 13.68 34 MET B C 1
ATOM 793 O O . MET B 2 36 ? -15.028 -12.196 8.454 1.00 12.92 34 MET B O 1
ATOM 798 N N . ALA B 2 37 ? -15.951 -12.134 10.464 1.00 9.95 35 ALA B N 1
ATOM 799 C CA . ALA B 2 37 ? -15.008 -11.134 10.931 1.00 9.59 35 ALA B CA 1
ATOM 800 C C . ALA B 2 37 ? -14.631 -11.320 12.378 1.00 12.95 35 ALA B C 1
ATOM 801 O O . ALA B 2 37 ? -15.372 -11.938 13.138 1.00 12.76 35 ALA B O 1
ATOM 803 N N . TRP B 2 38 ? -13.479 -10.768 12.753 1.00 10.14 36 TRP B N 1
ATOM 804 C CA . TRP B 2 38 ? -13.035 -10.709 14.133 1.00 9.71 36 TRP B CA 1
ATOM 805 C C . TRP B 2 38 ? -13.081 -9.249 14.547 1.00 11.76 36 TRP B C 1
ATOM 806 O O . TRP B 2 38 ? -12.600 -8.375 13.819 1.00 10.18 36 TRP B O 1
ATOM 817 N N . TYR B 2 39 ? -13.668 -8.996 15.715 1.00 9.05 37 TYR B N 1
ATOM 818 C CA . TYR B 2 39 ? -13.746 -7.682 16.338 1.00 8.81 37 TYR B CA 1
ATOM 819 C C . TYR B 2 39 ? -12.872 -7.690 17.586 1.00 13.73 37 TYR B C 1
ATOM 820 O O . TYR B 2 39 ? -12.759 -8.718 18.255 1.00 13.49 37 TYR B O 1
ATOM 829 N N . ARG B 2 40 ? -12.267 -6.541 17.890 1.00 11.41 38 ARG B N 1
ATOM 830 C CA . ARG B 2 40 ? -11.396 -6.305 19.040 1.00 12.19 38 ARG B CA 1
ATOM 831 C C . ARG B 2 40 ? -12.072 -5.233 19.906 1.00 16.22 38 ARG B C 1
ATOM 832 O O . ARG B 2 40 ? -12.464 -4.193 19.379 1.00 15.71 38 ARG B O 1
ATOM 840 N N . GLN B 2 41 ? -12.216 -5.480 21.218 1.00 12.81 39 GLN B N 1
ATOM 841 C CA . GLN B 2 41 ? -12.827 -4.488 22.104 1.00 12.69 39 GLN B CA 1
ATOM 842 C C . GLN B 2 41 ? -12.038 -4.361 23.400 1.00 17.72 39 GLN B C 1
ATOM 843 O O . GLN B 2 41 ? -12.028 -5.289 24.211 1.00 17.38 39 GLN B O 1
ATOM 849 N N . ALA B 2 42 ? -11.350 -3.222 23.561 1.00 15.24 40 ALA B N 1
ATOM 850 C CA . ALA B 2 42 ? -10.544 -2.891 24.739 1.00 15.99 40 ALA B CA 1
ATOM 851 C C . ALA B 2 42 ? -11.414 -2.121 25.759 1.00 20.73 40 ALA B C 1
ATOM 852 O O . ALA B 2 42 ? -12.336 -1.419 25.330 1.00 19.82 40 ALA B O 1
ATOM 854 N N . PRO B 2 43 ? -11.163 -2.230 27.096 1.00 18.45 41 PRO B N 1
ATOM 855 C CA . PRO B 2 43 ? -12.014 -1.513 28.067 1.00 18.59 41 PRO B CA 1
ATOM 856 C C . PRO B 2 43 ? -12.163 -0.018 27.799 1.00 21.63 41 PRO B C 1
ATOM 857 O O . PRO B 2 43 ? -11.184 0.660 27.489 1.00 21.18 41 PRO B O 1
ATOM 861 N N . GLY B 2 44 ? -13.407 0.447 27.853 1.00 18.83 42 GLY B N 1
ATOM 862 C CA . GLY B 2 44 ? -13.784 1.838 27.627 1.00 18.46 42 GLY B CA 1
ATOM 863 C C . GLY B 2 44 ? -13.709 2.305 26.187 1.00 21.55 42 GLY B C 1
ATOM 864 O O . GLY B 2 44 ? -13.881 3.498 25.921 1.00 21.31 42 GLY B O 1
ATOM 865 N N . LYS B 2 45 ? -13.455 1.381 25.243 1.00 17.41 43 LYS B N 1
ATOM 866 C CA . LYS B 2 45 ? -13.341 1.725 23.827 1.00 16.64 43 LYS B CA 1
ATOM 867 C C . LYS B 2 45 ? -14.377 1.003 22.985 1.00 18.97 43 LYS B C 1
ATOM 868 O O . LYS B 2 45 ? -14.831 -0.083 23.352 1.00 17.98 43 LYS B O 1
ATOM 874 N N . ALA B 2 46 ? -14.750 1.612 21.846 1.00 15.19 44 ALA B N 1
ATOM 875 C CA . ALA B 2 46 ? -15.691 1.024 20.896 1.00 14.63 44 ALA B CA 1
ATOM 876 C C . ALA B 2 46 ? -15.032 -0.202 20.258 1.00 16.52 44 ALA B C 1
ATOM 877 O O . ALA B 2 46 ? -13.802 -0.271 20.192 1.00 16.59 44 ALA B O 1
ATOM 879 N N . ARG B 2 47 ? -15.837 -1.173 19.811 1.00 12.18 45 ARG B N 1
ATOM 880 C CA . ARG B 2 47 ? -15.292 -2.368 19.165 1.00 11.32 45 ARG B CA 1
ATOM 881 C C . ARG B 2 47 ? -14.692 -2.001 17.810 1.00 15.41 45 ARG B C 1
ATOM 882 O O . ARG B 2 47 ? -15.174 -1.070 17.154 1.00 14.83 45 ARG B O 1
ATOM 890 N N . GLU B 2 48 ? -13.616 -2.696 17.421 1.00 11.62 46 GLU 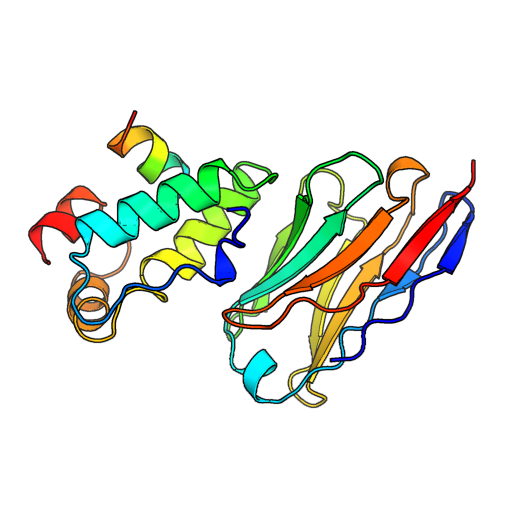B N 1
ATOM 891 C CA . GLU B 2 48 ? -12.921 -2.434 16.163 1.00 11.35 46 GLU B CA 1
ATOM 892 C C . GLU B 2 48 ? -12.953 -3.659 15.270 1.00 13.59 46 GLU B C 1
ATOM 893 O O . GLU B 2 48 ? -12.688 -4.764 15.742 1.00 11.94 46 GLU B O 1
ATOM 899 N N . LEU B 2 49 ? -13.282 -3.464 13.981 1.00 10.34 47 LEU B N 1
ATOM 900 C CA . LEU B 2 49 ? -13.295 -4.544 12.997 1.00 10.54 47 LEU B CA 1
ATOM 901 C C . LEU B 2 49 ? -11.847 -4.674 12.521 1.00 14.92 47 LEU B C 1
ATOM 902 O O . LEU B 2 49 ? -11.359 -3.810 11.788 1.00 14.68 47 LEU B O 1
ATOM 907 N N . ILE B 2 50 ? -11.152 -5.731 12.977 1.00 12.06 48 ILE B N 1
ATOM 908 C CA . ILE B 2 50 ? -9.725 -5.937 12.707 1.00 11.96 48 ILE B CA 1
ATOM 909 C C . ILE B 2 50 ? -9.355 -6.905 11.584 1.00 15.07 48 ILE B C 1
ATOM 910 O O . ILE B 2 50 ? -8.289 -6.754 10.994 1.00 14.40 48 ILE B O 1
ATOM 915 N N . ALA B 2 51 ? -10.201 -7.909 11.315 1.00 11.91 49 ALA B N 1
ATOM 916 C CA . ALA B 2 51 ? -9.938 -8.905 10.279 1.00 11.33 49 ALA B CA 1
ATOM 917 C C . ALA B 2 51 ? -11.228 -9.462 9.709 1.00 13.04 49 ALA B C 1
ATOM 918 O O . ALA B 2 51 ? -12.197 -9.635 10.440 1.00 11.67 49 ALA B O 1
ATOM 920 N N . ALA B 2 52 ? -11.243 -9.740 8.403 1.00 10.28 50 ALA B N 1
ATOM 921 C CA . ALA B 2 52 ? -12.417 -10.303 7.746 1.00 10.39 50 ALA B CA 1
ATOM 922 C C . ALA B 2 52 ? -12.042 -11.252 6.624 1.00 13.72 50 ALA B C 1
ATOM 923 O O . ALA B 2 52 ? -10.988 -11.101 6.010 1.00 12.87 50 ALA B O 1
ATOM 925 N N . ILE B 2 53 ? -12.924 -12.223 6.358 1.00 10.35 51 ILE B N 1
ATOM 926 C CA . ILE B 2 53 ? -12.769 -13.229 5.313 1.00 10.36 51 ILE B CA 1
ATOM 927 C C . ILE B 2 53 ? -14.108 -13.443 4.600 1.00 14.76 51 ILE B C 1
ATOM 928 O O . ILE B 2 53 ? -15.165 -13.326 5.223 1.00 13.64 51 ILE B O 1
ATOM 933 N N . ARG B 2 54 ? -14.060 -13.742 3.299 1.00 13.05 52 ARG B N 1
ATOM 934 C CA . ARG B 2 54 ? -15.271 -14.036 2.544 1.00 13.52 52 ARG B CA 1
ATOM 935 C C . ARG B 2 54 ? -15.189 -15.432 1.925 1.00 20.31 52 ARG B C 1
ATOM 936 O O . ARG B 2 54 ? -14.113 -15.850 1.504 1.00 19.38 52 ARG B O 1
ATOM 944 N N . GLY B 2 55 A -16.311 -16.146 1.927 1.00 20.38 52 GLY B N 1
ATOM 945 C CA . GLY B 2 55 A -16.409 -17.493 1.372 1.00 21.90 52 GLY B CA 1
ATOM 946 C C . GLY B 2 55 A -16.264 -17.514 -0.136 1.00 28.94 52 GLY B C 1
ATOM 947 O O . GLY B 2 55 A -16.546 -16.516 -0.805 1.00 29.46 52 GLY B O 1
ATOM 948 N N . GLY B 2 56 ? -15.811 -18.646 -0.665 1.00 27.11 53 GLY B N 1
ATOM 949 C CA . GLY B 2 56 ? -15.610 -18.819 -2.099 1.00 27.55 53 GLY B CA 1
ATOM 950 C C . GLY B 2 56 ? -14.178 -18.574 -2.519 1.00 31.72 53 GLY B C 1
ATOM 951 O O . GLY B 2 56 ? -13.392 -19.523 -2.607 1.00 31.88 53 GLY B O 1
ATOM 952 N N . ASP B 2 57 ? -13.822 -17.292 -2.759 1.00 27.22 54 ASP B N 1
ATOM 953 C CA . ASP B 2 57 ? -12.466 -16.911 -3.166 1.00 26.32 54 ASP B CA 1
ATOM 954 C C . ASP B 2 57 ? -11.488 -16.791 -1.992 1.00 29.34 54 ASP B C 1
ATOM 955 O O . ASP B 2 57 ? -10.283 -16.649 -2.209 1.00 29.29 54 ASP B O 1
ATOM 960 N N . MET B 2 58 ? -12.015 -16.860 -0.747 1.00 24.85 55 MET B N 1
ATOM 961 C CA . MET B 2 58 ? -11.254 -16.789 0.507 1.00 23.93 55 MET B CA 1
ATOM 962 C C . MET B 2 58 ? -10.461 -15.477 0.671 1.00 23.30 55 MET B C 1
ATOM 963 O O . MET B 2 58 ? -9.420 -15.462 1.336 1.00 23.01 55 MET B O 1
ATOM 968 N N . SER B 2 59 ? -10.975 -14.370 0.081 1.00 16.78 56 SER B N 1
ATOM 969 C CA . SER B 2 59 ? -10.344 -13.050 0.172 1.00 15.32 56 SER B CA 1
ATOM 970 C C . SER B 2 59 ? -10.377 -12.560 1.617 1.00 17.48 56 SER B C 1
ATOM 971 O O . SER B 2 59 ? -11.347 -12.811 2.332 1.00 16.48 56 SER B O 1
ATOM 974 N N . THR B 2 60 ? -9.300 -11.896 2.044 1.00 13.82 57 THR B N 1
ATOM 975 C CA . THR B 2 60 ? -9.163 -11.373 3.402 1.00 13.50 57 THR B CA 1
ATOM 976 C C . THR B 2 60 ? -8.814 -9.890 3.410 1.00 16.55 57 THR B C 1
ATOM 977 O O . THR B 2 60 ? -8.253 -9.368 2.444 1.00 16.11 57 THR B O 1
ATOM 981 N N . VAL B 2 61 ? -9.140 -9.218 4.521 1.00 11.97 58 VAL B N 1
ATOM 982 C CA . VAL B 2 61 ? -8.827 -7.812 4.744 1.00 11.11 58 VAL B CA 1
ATOM 983 C C . VAL B 2 61 ? -8.461 -7.649 6.213 1.00 14.15 58 VAL B C 1
ATOM 984 O O . VAL B 2 61 ? -9.019 -8.337 7.068 1.00 12.68 58 VAL B O 1
ATOM 988 N N . TYR B 2 62 ? -7.486 -6.788 6.492 1.00 12.15 59 TYR B N 1
ATOM 989 C CA . TYR B 2 62 ? -7.014 -6.562 7.850 1.00 12.05 59 TYR B CA 1
ATOM 990 C C . TYR B 2 62 ? -6.895 -5.093 8.142 1.00 16.65 59 TYR B C 1
ATOM 991 O O . TYR B 2 62 ? -6.593 -4.307 7.244 1.00 16.56 59 TYR B O 1
ATOM 1000 N N . ASP B 2 63 ? -7.077 -4.725 9.418 1.00 14.22 60 ASP B N 1
ATOM 1001 C CA . ASP B 2 63 ? -6.859 -3.356 9.876 1.00 14.54 60 ASP B CA 1
ATOM 1002 C C . ASP B 2 63 ? -5.340 -3.145 9.837 1.00 18.86 60 ASP B C 1
ATOM 1003 O O . ASP B 2 63 ? -4.596 -4.113 10.020 1.00 17.28 60 ASP B O 1
ATOM 1008 N N . ASP B 2 64 ? -4.880 -1.903 9.590 1.00 17.45 61 ASP B N 1
ATOM 1009 C CA . ASP B 2 64 ? -3.449 -1.582 9.514 1.00 18.31 61 ASP B CA 1
ATOM 1010 C C . ASP B 2 64 ? -2.649 -1.990 10.760 1.00 23.36 61 ASP B C 1
ATOM 1011 O O . ASP B 2 64 ? -1.495 -2.397 10.624 1.00 24.05 61 ASP B O 1
ATOM 1016 N N . SER B 2 65 ? -3.274 -1.933 11.954 1.00 19.71 62 SER B N 1
ATOM 1017 C CA . SER B 2 65 ? -2.631 -2.279 13.227 1.00 19.69 62 SER B CA 1
ATOM 1018 C C . SER B 2 65 ? -2.306 -3.774 13.395 1.00 23.76 62 SER B C 1
ATOM 1019 O O . SER B 2 65 ? -1.552 -4.122 14.307 1.00 23.61 62 SER B O 1
ATOM 1022 N N . VAL B 2 66 ? -2.882 -4.653 12.540 1.00 19.45 63 VAL B N 1
ATOM 1023 C CA . VAL B 2 66 ? -2.677 -6.108 12.625 1.00 18.67 63 VAL B CA 1
ATOM 1024 C C . VAL B 2 66 ? -1.982 -6.744 11.397 1.00 22.82 63 VAL B C 1
ATOM 1025 O O . VAL B 2 66 ? -1.738 -7.954 11.399 1.00 22.00 63 VAL B O 1
ATOM 1029 N N . LYS B 2 67 ? -1.669 -5.934 10.361 1.00 20.96 64 LYS B N 1
ATOM 1030 C CA . LYS B 2 67 ? -1.016 -6.387 9.122 1.00 21.30 64 LYS B CA 1
ATOM 1031 C C . LYS B 2 67 ? 0.349 -7.028 9.350 1.00 26.73 64 LYS B C 1
ATOM 1032 O O . LYS B 2 67 ? 1.168 -6.492 10.099 1.00 26.82 64 LYS B O 1
ATOM 1038 N N . GLY B 2 68 ? 0.565 -8.175 8.70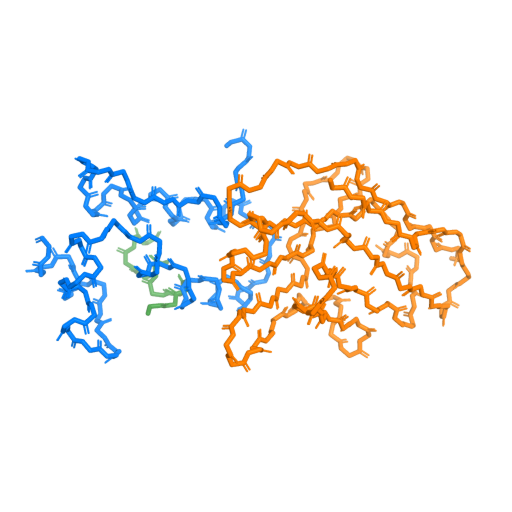7 1.00 23.81 65 GLY B N 1
ATOM 1039 C CA . GLY B 2 68 ? 1.805 -8.939 8.795 1.00 23.71 65 GLY B CA 1
ATOM 1040 C C . GLY B 2 68 ? 2.031 -9.625 10.129 1.00 26.97 65 GLY B C 1
ATOM 1041 O O . GLY B 2 68 ? 3.130 -10.127 10.384 1.00 27.46 65 GLY B O 1
ATOM 1042 N N . ARG B 2 69 ? 0.995 -9.651 10.991 1.00 21.58 66 ARG B N 1
ATOM 1043 C CA . ARG B 2 69 ? 1.050 -10.267 12.318 1.00 19.92 66 ARG B CA 1
ATOM 1044 C C . ARG B 2 69 ? -0.102 -11.238 12.529 1.00 21.48 66 ARG B C 1
ATOM 1045 O O . ARG B 2 69 ? 0.108 -12.317 13.084 1.00 21.31 66 ARG B O 1
ATOM 1053 N N . PHE B 2 70 ? -1.327 -10.843 12.127 1.00 15.96 67 PHE B N 1
ATOM 1054 C CA . PHE B 2 70 ? -2.523 -11.665 12.313 1.00 14.94 67 PHE B CA 1
ATOM 1055 C C . PHE B 2 70 ? -3.001 -12.297 11.011 1.00 18.23 67 PHE B C 1
ATOM 1056 O O . PHE B 2 70 ? -2.859 -11.699 9.942 1.00 17.81 67 PHE B O 1
ATOM 1064 N N . THR B 2 71 ? -3.583 -13.503 11.108 1.00 14.97 68 THR B N 1
ATOM 1065 C CA . THR B 2 71 ? -4.110 -14.224 9.949 1.00 14.53 68 THR B CA 1
ATOM 1066 C C . THR B 2 71 ? -5.477 -14.809 10.257 1.00 17.13 68 THR B C 1
ATOM 1067 O O . THR B 2 71 ? -5.623 -15.575 11.210 1.00 16.85 68 THR B O 1
ATOM 1071 N N . ILE B 2 72 ? -6.474 -14.451 9.437 1.00 13.08 69 ILE B N 1
ATOM 1072 C CA . ILE B 2 72 ? -7.828 -14.981 9.566 1.00 12.89 69 ILE B CA 1
ATOM 1073 C C . ILE B 2 72 ? -7.997 -16.129 8.568 1.00 17.19 69 ILE B C 1
ATOM 1074 O O . ILE B 2 72 ? -7.625 -15.991 7.401 1.00 16.79 69 ILE B O 1
ATOM 1079 N N . THR B 2 73 ? -8.499 -17.275 9.049 1.00 15.39 70 THR B N 1
ATOM 1080 C CA . THR B 2 73 ? -8.761 -18.455 8.220 1.00 15.62 70 THR B CA 1
ATOM 1081 C C . THR B 2 73 ? -10.079 -19.083 8.640 1.00 20.36 70 THR B C 1
ATOM 1082 O O . THR B 2 73 ? -10.455 -19.002 9.810 1.00 19.06 70 THR B O 1
ATOM 1086 N N . ARG B 2 74 ? -10.775 -19.721 7.695 1.00 18.83 71 A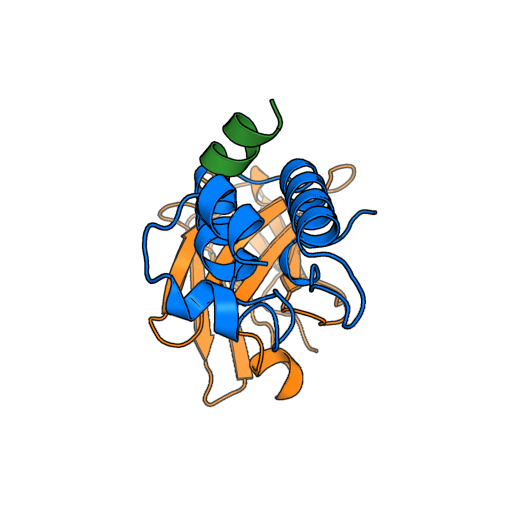RG B N 1
ATOM 1087 C CA . ARG B 2 74 ? -12.021 -20.415 8.000 1.00 19.89 71 ARG B CA 1
ATOM 1088 C C . ARG B 2 74 ? -11.943 -21.871 7.576 1.00 25.36 71 ARG B C 1
ATOM 1089 O O . ARG B 2 74 ? -11.519 -22.165 6.456 1.00 25.25 71 ARG B O 1
ATOM 1097 N N . ASP B 2 75 ? -12.291 -22.778 8.496 1.00 22.83 72 ASP B N 1
ATOM 1098 C CA . ASP B 2 75 ? -12.302 -24.213 8.238 1.00 23.04 72 ASP B CA 1
ATOM 1099 C C . ASP B 2 75 ? -13.761 -24.620 8.062 1.00 27.01 72 ASP B C 1
ATOM 1100 O O . ASP B 2 75 ? -14.463 -24.859 9.046 1.00 25.83 72 ASP B O 1
ATOM 1105 N N . ASP B 2 76 ? -14.223 -24.649 6.797 1.00 24.71 73 ASP B N 1
ATOM 1106 C CA . ASP B 2 76 ? -15.600 -24.989 6.422 1.00 24.91 73 ASP B CA 1
ATOM 1107 C C . ASP B 2 76 ? -15.947 -26.462 6.667 1.00 29.12 73 ASP B C 1
ATOM 1108 O O . ASP B 2 76 ? -17.130 -26.799 6.769 1.00 29.10 73 ASP B O 1
ATOM 1113 N N . ASP B 2 77 ? 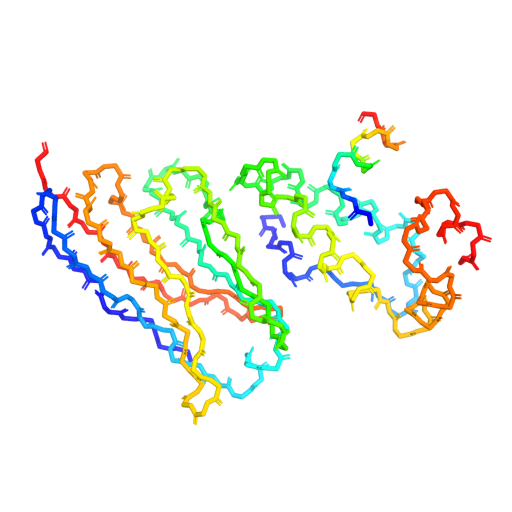-14.924 -27.332 6.766 1.00 25.24 74 ASP B N 1
ATOM 1114 C CA . ASP B 2 77 ? -15.096 -28.762 7.029 1.00 25.08 74 ASP B CA 1
ATOM 1115 C C . ASP B 2 77 ? -15.418 -29.028 8.509 1.00 28.76 74 ASP B C 1
ATOM 1116 O O . ASP B 2 77 ? -16.046 -30.042 8.823 1.00 28.68 74 ASP B O 1
ATOM 1121 N N . LYS B 2 78 ? -14.974 -28.129 9.412 1.00 24.22 75 LYS B N 1
ATOM 1122 C CA . LYS B 2 78 ? -15.179 -28.244 10.860 1.00 23.51 75 LYS B CA 1
ATOM 1123 C C . LYS B 2 78 ? -16.053 -27.126 11.441 1.00 24.85 75 LYS B C 1
ATOM 1124 O O . LYS B 2 78 ? -16.404 -27.187 12.624 1.00 24.26 75 LYS B O 1
ATOM 1130 N N . ASN B 2 79 ? -16.412 -26.117 10.610 1.00 19.59 76 ASN B N 1
ATOM 1131 C CA . ASN B 2 79 ? -17.191 -24.935 11.004 1.00 18.62 76 ASN B CA 1
ATOM 1132 C C . ASN B 2 79 ? -16.509 -24.167 12.146 1.00 21.02 76 ASN B C 1
ATOM 1133 O O . ASN B 2 79 ? -17.127 -23.870 13.173 1.00 21.01 76 ASN B O 1
ATOM 1138 N N . ILE B 2 80 ? -15.209 -23.875 11.958 1.00 16.08 77 ILE B N 1
ATOM 1139 C CA . ILE B 2 80 ? -14.388 -23.127 12.914 1.00 15.32 77 ILE B CA 1
ATOM 1140 C C . ILE B 2 80 ? -13.682 -21.970 12.202 1.00 17.02 77 ILE B C 1
ATOM 1141 O O . ILE B 2 80 ? -13.061 -22.171 11.157 1.00 16.28 77 ILE B O 1
ATOM 1146 N N . LEU B 2 81 ? -13.803 -20.756 12.764 1.00 12.98 78 LEU B N 1
ATOM 1147 C CA . LEU B 2 81 ? -13.147 -19.554 12.252 1.00 12.46 78 LEU B CA 1
ATOM 1148 C C . LEU B 2 81 ? -11.948 -19.294 13.159 1.00 16.75 78 LEU B C 1
ATOM 1149 O O . LEU B 2 81 ? -12.091 -19.329 14.379 1.00 16.59 78 LEU B O 1
ATOM 1154 N N . TYR B 2 82 ? -10.771 -19.058 12.569 1.00 14.34 79 TYR B N 1
ATOM 1155 C CA . TYR B 2 82 ? -9.551 -18.831 13.339 1.00 14.42 79 TYR B CA 1
ATOM 1156 C C . TYR B 2 82 ? -8.955 -17.443 13.179 1.00 16.87 79 TYR B C 1
ATOM 1157 O O . TYR B 2 82 ? -9.135 -16.790 12.152 1.00 15.95 79 TYR B O 1
ATOM 1166 N N . LEU B 2 83 ? -8.181 -17.026 14.186 1.00 13.56 80 LEU B N 1
ATOM 1167 C CA . LEU B 2 83 ? -7.391 -15.809 14.154 1.00 12.94 80 LEU B CA 1
ATOM 1168 C C . LEU B 2 83 ? -6.031 -16.128 14.756 1.00 17.63 80 LEU B C 1
ATOM 1169 O O . LEU B 2 83 ? -5.904 -16.239 15.975 1.00 17.18 80 LEU B O 1
ATOM 1174 N N . GLN B 2 84 ? -5.033 -16.340 13.887 1.00 14.85 81 GLN B N 1
ATOM 1175 C CA . GLN B 2 84 ? -3.658 -16.596 14.300 1.00 15.11 81 GLN B CA 1
ATOM 1176 C C . GLN B 2 84 ? -3.047 -15.239 14.627 1.00 19.27 81 GLN B C 1
ATOM 1177 O O . GLN B 2 84 ? -3.034 -14.357 13.770 1.00 19.07 81 GLN B O 1
ATOM 1183 N N . MET B 2 85 ? -2.588 -15.057 15.871 1.00 16.39 82 MET B N 1
ATOM 1184 C CA . MET B 2 85 ? -2.014 -13.793 16.326 1.00 16.32 82 MET B CA 1
ATOM 1185 C C . MET B 2 85 ? -0.538 -13.980 16.641 1.00 21.83 82 MET B C 1
ATOM 1186 O O . MET B 2 85 ? -0.203 -14.643 17.621 1.00 21.56 82 MET B O 1
ATOM 1191 N N . ASN B 2 86 A 0.338 -13.407 15.805 1.00 19.93 82 ASN B N 1
ATOM 1192 C CA . ASN B 2 86 A 1.792 -13.483 15.976 1.00 20.38 82 ASN B CA 1
ATOM 1193 C C . ASN B 2 86 A 2.372 -12.116 16.317 1.00 25.25 82 ASN B C 1
ATOM 1194 O O . ASN B 2 86 A 1.741 -11.097 16.025 1.00 24.71 82 ASN B O 1
ATOM 1199 N N . ASP B 2 87 B 3.575 -12.095 16.941 1.00 22.09 82 ASP B N 1
ATOM 1200 C CA . ASP B 2 87 B 4.287 -10.879 17.359 1.00 21.98 82 ASP B CA 1
ATOM 1201 C C . ASP B 2 87 B 3.356 -9.931 18.145 1.00 24.29 82 ASP B C 1
ATOM 1202 O O . ASP B 2 87 B 3.230 -8.745 17.821 1.00 23.68 82 ASP B O 1
ATOM 1207 N N . LEU B 2 88 C 2.667 -10.493 19.152 1.00 20.24 82 LEU B N 1
ATOM 1208 C CA . LEU B 2 88 C 1.712 -9.768 19.991 1.00 19.86 82 LEU B CA 1
ATOM 1209 C C . LEU B 2 88 C 2.348 -8.612 20.754 1.00 23.89 82 LEU B C 1
ATOM 1210 O O . LEU B 2 88 C 3.470 -8.730 21.246 1.00 22.94 82 LEU B O 1
ATOM 1215 N N . LYS B 2 89 ? 1.634 -7.481 20.799 1.00 20.48 83 LYS B N 1
ATOM 1216 C CA . LYS B 2 89 ? 2.068 -6.241 21.438 1.00 20.35 83 LYS B CA 1
ATOM 1217 C C . LYS B 2 89 ? 1.131 -5.882 22.608 1.00 24.18 83 LYS B C 1
ATOM 1218 O O . LYS B 2 89 ? -0.035 -6.286 22.573 1.00 23.19 83 LYS B O 1
ATOM 1224 N N . PRO B 2 90 ? 1.591 -5.132 23.648 1.00 21.04 84 PRO B N 1
ATOM 1225 C CA . PRO B 2 90 ? 0.687 -4.782 24.765 1.00 20.51 84 PRO B CA 1
ATOM 1226 C C . PRO B 2 90 ? -0.627 -4.120 24.339 1.00 23.15 84 PRO B C 1
ATOM 1227 O O . PRO B 2 90 ? -1.660 -4.398 24.944 1.00 22.48 84 PRO B O 1
ATOM 1231 N N . GLU B 2 91 ? -0.595 -3.299 23.265 1.00 18.91 85 GLU B N 1
ATOM 1232 C CA . GLU B 2 91 ? -1.763 -2.614 22.695 1.00 18.43 85 GLU B CA 1
ATOM 1233 C C . GLU B 2 91 ? -2.826 -3.571 22.124 1.00 21.08 85 GLU B C 1
ATOM 1234 O O . GLU B 2 91 ? -3.965 -3.148 21.912 1.00 20.69 85 GLU B O 1
ATOM 1240 N N . ASP B 2 92 ? -2.463 -4.861 21.906 1.00 15.79 86 ASP B N 1
ATOM 1241 C CA . ASP B 2 92 ? -3.386 -5.897 21.427 1.00 15.17 86 ASP B CA 1
ATOM 1242 C C . ASP B 2 92 ? -4.280 -6.440 22.550 1.00 18.71 86 ASP B C 1
ATOM 1243 O O . ASP B 2 92 ? -5.203 -7.207 22.265 1.00 18.03 86 ASP B O 1
ATOM 1248 N N . THR B 2 93 ? -4.006 -6.057 23.824 1.00 15.44 87 THR B N 1
ATOM 1249 C CA . THR B 2 93 ? -4.799 -6.481 24.983 1.00 14.87 87 THR B CA 1
ATOM 1250 C C . THR B 2 93 ? -6.237 -6.010 24.793 1.00 17.88 87 THR B C 1
ATOM 1251 O O . THR B 2 93 ? -6.474 -4.809 24.646 1.00 17.41 87 THR B O 1
ATOM 1255 N N . ALA B 2 94 ? -7.174 -6.974 24.725 1.00 14.19 88 ALA B N 1
ATOM 1256 C CA . ALA B 2 94 ? -8.604 -6.743 24.500 1.00 13.95 88 ALA B CA 1
ATOM 1257 C C . ALA B 2 94 ? -9.392 -8.041 24.479 1.00 17.41 88 ALA B C 1
ATOM 1258 O O . ALA B 2 94 ? -8.816 -9.134 24.475 1.00 16.97 88 ALA B O 1
ATOM 1260 N N . MET B 2 95 ? -10.722 -7.905 24.427 1.00 13.91 89 MET B N 1
ATOM 1261 C CA . MET B 2 95 ? -11.665 -9.002 24.275 1.00 14.13 89 MET B CA 1
ATOM 1262 C C . MET B 2 95 ? -11.858 -9.158 22.763 1.00 16.40 89 MET B C 1
ATOM 1263 O O . MET B 2 95 ? -12.027 -8.156 22.060 1.00 15.62 89 MET B O 1
ATOM 1268 N N . TYR B 2 96 ? -11.802 -10.397 22.266 1.00 12.19 90 TYR B N 1
ATOM 1269 C CA . TYR B 2 96 ? -11.941 -10.686 20.839 1.00 11.74 90 TYR B CA 1
ATOM 1270 C C . TYR B 2 96 ? -13.209 -11.453 20.546 1.00 14.43 90 TYR B C 1
ATOM 1271 O O . TYR B 2 96 ? -13.520 -12.424 21.233 1.00 13.79 90 TYR B O 1
ATOM 1280 N N . TYR B 2 97 ? -13.957 -10.998 19.530 1.00 11.03 91 TYR B N 1
ATOM 1281 C CA . TYR B 2 97 ? -15.254 -11.560 19.175 1.00 10.65 91 TYR B CA 1
ATOM 1282 C C . TYR B 2 97 ? -15.333 -11.908 17.704 1.00 14.89 91 TYR B C 1
ATOM 1283 O O . TYR B 2 97 ? -14.902 -11.113 16.869 1.00 14.23 91 TYR B O 1
ATOM 1292 N N . CYS B 2 98 ? -15.925 -13.065 17.380 1.00 12.40 92 CYS B N 1
ATOM 1293 C CA . CYS B 2 98 ? -16.130 -13.434 15.986 1.00 12.83 92 CYS B CA 1
ATOM 1294 C C . CYS B 2 98 ? -17.561 -13.080 15.603 1.00 14.19 92 CYS B C 1
ATOM 1295 O O . CYS B 2 98 ? -18.459 -13.098 16.452 1.00 13.07 92 CYS B O 1
ATOM 1298 N N . LYS B 2 99 ? -17.764 -12.712 14.339 1.00 10.03 93 LYS B N 1
ATOM 1299 C CA . LYS B 2 99 ? -19.071 -12.293 13.861 1.00 9.56 93 LYS B CA 1
ATOM 1300 C C . LYS B 2 99 ? -19.318 -12.767 12.443 1.00 13.87 93 LYS B C 1
ATOM 1301 O O . LYS B 2 99 ? -18.395 -12.820 11.633 1.00 13.40 93 LYS B O 1
ATOM 1307 N N . ALA B 2 100 ? -20.575 -13.107 12.157 1.00 10.68 94 ALA B N 1
ATOM 1308 C CA . ALA B 2 100 ? -21.054 -13.502 10.836 1.00 10.67 94 ALA B CA 1
ATOM 1309 C C . ALA B 2 100 ? -22.365 -12.751 10.595 1.00 14.19 94 ALA B C 1
ATOM 1310 O O . ALA B 2 100 ? -22.926 -12.195 11.543 1.00 13.83 94 ALA B O 1
ATOM 1312 N N . SER B 2 101 ? -22.859 -12.726 9.341 1.00 11.27 95 SER B N 1
ATOM 1313 C CA . SER B 2 101 ? -24.124 -12.054 9.029 1.00 11.41 95 SER B CA 1
ATOM 1314 C C . SER B 2 101 ? -25.276 -12.729 9.772 1.00 16.77 95 SER B C 1
ATOM 1315 O O . SER B 2 101 ? -25.479 -13.935 9.626 1.00 17.03 95 SER B O 1
ATOM 1318 N N . GLY B 2 102 ? -25.965 -11.952 10.605 1.00 14.35 96 GLY B N 1
ATOM 1319 C CA . GLY B 2 102 ? -27.101 -12.405 11.401 1.00 14.36 96 GLY B CA 1
ATOM 1320 C C . GLY B 2 102 ? -26.772 -13.201 12.649 1.00 18.33 96 GLY B C 1
ATOM 1321 O O . GLY B 2 102 ? -27.686 -13.616 13.367 1.00 18.55 96 GLY B O 1
ATOM 1322 N N . SER B 2 103 ? -25.475 -13.416 12.937 1.00 14.50 101 SER B N 1
ATOM 1323 C CA . SER B 2 103 ? -25.062 -14.181 14.111 1.00 13.94 101 SER B CA 1
ATOM 1324 C C . SER B 2 103 ? -25.238 -13.409 15.415 1.00 18.20 101 SER B C 1
ATOM 1325 O O . SER B 2 103 ? -25.067 -12.189 15.442 1.00 17.39 101 SER B O 1
ATOM 1328 N N . SER B 2 104 ? -25.569 -14.127 16.496 1.00 15.82 102 SER B N 1
ATOM 1329 C CA . SER B 2 104 ? -25.691 -13.529 17.822 1.00 15.40 102 SER B CA 1
ATOM 1330 C C . SER B 2 104 ? -24.281 -13.342 18.373 1.00 18.69 102 SER B C 1
ATOM 1331 O O . SER B 2 104 ? -23.422 -14.202 18.154 1.00 18.02 102 SER B O 1
ATOM 1334 N N . TRP B 2 105 ? -24.006 -12.219 19.019 1.00 14.73 103 TRP B N 1
ATOM 1335 C CA . TRP B 2 105 ? -22.697 -11.987 19.579 1.00 14.55 103 TRP B CA 1
ATOM 1336 C C . TRP B 2 105 ? -22.352 -13.047 20.636 1.00 20.36 103 TRP B C 1
ATOM 1337 O O . TRP B 2 105 ? -23.188 -13.419 21.416 1.00 20.42 103 TRP B O 1
ATOM 1348 N N . GLY B 2 106 ? -21.111 -13.488 20.663 1.00 17.75 104 GLY B N 1
ATOM 1349 C CA . GLY B 2 106 ? -20.742 -14.413 21.721 1.00 17.64 104 GLY B CA 1
ATOM 1350 C C . GLY B 2 106 ? -20.104 -13.755 22.926 1.00 21.75 104 GLY B C 1
ATOM 1351 O O . GLY B 2 106 ? -20.053 -12.594 23.020 1.00 20.76 104 GLY B O 1
ATOM 1352 N N . GLN B 2 107 ? -19.564 -14.570 23.801 1.00 19.40 105 GLN B N 1
ATOM 1353 C CA . GLN B 2 107 ? -18.920 -14.119 24.999 1.00 19.47 105 GLN B CA 1
ATOM 1354 C C . GLN B 2 107 ? -17.537 -13.497 24.800 1.00 22.22 105 GLN B C 1
ATOM 1355 O O . GLN B 2 107 ? -17.079 -12.765 25.619 1.00 21.80 105 GLN B O 1
ATOM 1361 N N . GLY B 2 108 ? -16.896 -13.794 23.697 1.00 17.60 106 GLY B N 1
ATOM 1362 C CA . GLY B 2 108 ? -15.594 -13.278 23.426 1.00 17.08 106 GLY B CA 1
ATOM 1363 C C . GLY B 2 108 ? -14.509 -14.034 24.174 1.00 20.81 106 GLY B C 1
ATOM 1364 O O . GLY B 2 108 ? -14.785 -14.836 25.006 1.00 20.88 106 GLY B O 1
ATOM 1365 N N . THR B 2 109 ? -13.288 -13.713 23.874 1.00 16.83 107 THR B N 1
ATOM 1366 C CA . THR B 2 109 ? -12.118 -14.311 24.517 1.00 16.20 107 THR B CA 1
ATOM 1367 C C . THR B 2 109 ? -11.074 -13.239 24.768 1.00 19.88 107 THR B C 1
ATOM 1368 O O . THR B 2 109 ? -10.841 -12.426 23.970 1.00 18.41 107 THR B O 1
ATOM 1372 N N . GLN B 2 110 ? -10.524 -13.272 25.974 1.00 17.50 108 GLN B N 1
ATOM 1373 C CA . GLN B 2 110 ? -9.590 -12.281 26.434 1.00 17.58 108 GLN B CA 1
ATOM 1374 C C . GLN B 2 110 ? -8.159 -12.576 26.022 1.00 21.82 108 GLN B C 1
ATOM 1375 O O . GLN B 2 110 ? -7.675 -13.653 26.219 1.00 21.98 108 GLN B O 1
ATOM 1381 N N . VAL B 2 111 ? -7.515 -11.577 25.450 1.00 18.04 109 VAL B N 1
ATOM 1382 C CA . VAL B 2 111 ? -6.139 -11.622 25.137 1.00 17.71 109 VAL B CA 1
ATOM 1383 C C . VAL B 2 111 ? -5.423 -10.545 25.958 1.00 22.18 109 VAL B C 1
ATOM 1384 O O . VAL B 2 111 ? -5.772 -9.405 25.890 1.00 20.86 109 VAL B O 1
ATOM 1388 N N . THR B 2 112 ? -4.434 -10.959 26.752 1.00 19.42 110 THR B N 1
ATOM 1389 C CA . THR B 2 112 ? -3.663 -10.030 27.580 1.00 19.57 110 THR B CA 1
ATOM 1390 C C . THR B 2 112 ? -2.188 -10.181 27.251 1.00 24.08 110 THR B C 1
ATOM 1391 O O . THR B 2 112 ? -1.650 -11.288 27.322 1.00 24.06 110 THR B O 1
ATOM 1395 N N . VAL B 2 113 ? -1.553 -9.074 26.838 1.00 20.84 111 VAL B N 1
ATOM 1396 C CA . VAL B 2 113 ? -0.142 -9.035 26.455 1.00 21.15 111 VAL B CA 1
ATOM 1397 C C . VAL B 2 113 ? 0.623 -8.130 27.426 1.00 27.28 111 VAL B C 1
ATOM 1398 O O . VAL B 2 113 ? 0.298 -6.947 27.549 1.00 26.20 111 VAL B O 1
ATOM 1402 N N . SER B 2 114 ? 1.629 -8.697 28.118 1.00 26.25 112 SER B N 1
ATOM 1403 C CA . SER B 2 114 ? 2.458 -7.977 29.091 1.00 27.11 112 SER B CA 1
ATOM 1404 C C . SER B 2 114 ? 3.635 -7.243 28.433 1.00 32.58 112 SER B C 1
ATOM 1405 O O . SER B 2 114 ? 4.016 -7.586 27.312 1.00 32.64 112 SER B O 1
ATOM 1408 N N . SER B 2 115 ? 4.195 -6.231 29.152 1.00 29.86 113 SER B N 1
ATOM 1409 C CA . SER B 2 115 ? 5.313 -5.318 28.831 1.00 64.42 113 SER B CA 1
ATOM 1410 C C . SER B 2 115 ? 4.833 -3.961 28.328 1.00 100.40 113 SER B C 1
ATOM 1411 O O . SER B 2 115 ? 5.312 -2.929 28.793 1.00 64.68 113 SER B O 1
ATOM 1414 N N . ILE C 3 1 ? -18.977 -1.223 -5.858 1.00 15.24 1 ILE T N 1
ATOM 1415 C CA . ILE C 3 1 ? -19.042 0.000 -5.056 1.00 14.92 1 ILE T CA 1
ATOM 1416 C C . ILE C 3 1 ? -18.064 -0.094 -3.891 1.00 17.48 1 ILE T C 1
ATOM 1417 O O . ILE C 3 1 ? -17.999 -1.129 -3.225 1.00 17.37 1 ILE T O 1
ATOM 1422 N N . THR C 3 2 ? -17.335 0.998 -3.629 1.00 13.24 2 THR T N 1
ATOM 1423 C CA . THR C 3 2 ? -16.401 1.091 -2.502 1.00 12.59 2 THR T CA 1
ATOM 1424 C C . THR C 3 2 ? -17.012 2.004 -1.439 1.00 15.13 2 THR T C 1
ATOM 1425 O O . THR C 3 2 ? -18.024 2.655 -1.705 1.00 14.59 2 THR T O 1
ATOM 1429 N N . PHE C 3 3 ? -16.381 2.090 -0.251 1.00 11.21 3 PHE T N 1
ATOM 1430 C CA . PHE C 3 3 ? -16.841 2.996 0.800 1.00 10.83 3 PHE T CA 1
ATOM 1431 C C . PHE C 3 3 ? -16.594 4.440 0.363 1.00 14.80 3 PHE T C 1
ATOM 1432 O O . PHE C 3 3 ? -17.411 5.314 0.652 1.00 13.75 3 PHE T O 1
ATOM 1440 N N . GLU C 3 4 ? -15.490 4.674 -0.378 1.00 11.94 4 GLU T N 1
ATOM 1441 C CA . GLU C 3 4 ? -15.144 5.981 -0.939 1.00 11.99 4 GLU T CA 1
ATOM 1442 C C . GLU C 3 4 ? -16.244 6.463 -1.896 1.00 15.90 4 GLU T C 1
ATOM 1443 O O . GLU C 3 4 ? -16.545 7.656 -1.912 1.00 15.87 4 GLU T O 1
ATOM 1449 N N . ASP C 3 5 ? -16.876 5.529 -2.651 1.00 12.09 5 ASP T N 1
ATOM 1450 C CA . ASP C 3 5 ? -17.997 5.842 -3.548 1.00 11.67 5 ASP T CA 1
ATOM 1451 C C . ASP C 3 5 ? -19.189 6.347 -2.728 1.00 14.98 5 ASP T C 1
ATOM 1452 O O . ASP C 3 5 ? -19.842 7.308 -3.132 1.00 14.21 5 ASP T O 1
ATOM 1457 N N . LEU C 3 6 ? -19.457 5.701 -1.570 1.00 11.61 6 LEU T N 1
ATOM 1458 C CA . LEU C 3 6 ? -20.542 6.084 -0.666 1.00 11.28 6 LEU T CA 1
ATOM 1459 C C . LEU C 3 6 ? -20.284 7.476 -0.083 1.00 15.49 6 LEU T C 1
ATOM 1460 O O . LEU C 3 6 ? -21.185 8.311 -0.108 1.00 14.25 6 LEU T O 1
ATOM 1465 N N . LEU C 3 7 ? -19.038 7.742 0.380 1.00 13.61 7 LEU T N 1
ATOM 1466 C CA . LEU C 3 7 ? -18.647 9.053 0.912 1.00 13.91 7 LEU T CA 1
ATOM 1467 C C . LEU C 3 7 ? -18.856 10.151 -0.138 1.00 18.72 7 LEU T C 1
ATOM 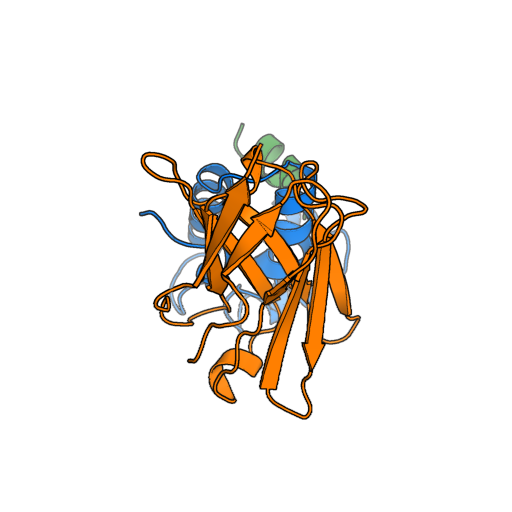1468 O O . LEU C 3 7 ? -19.397 11.206 0.191 1.00 18.70 7 LEU T O 1
ATOM 1473 N N . ASP C 3 8 ? -18.466 9.881 -1.402 1.00 15.82 8 ASP T N 1
ATOM 1474 C CA . ASP C 3 8 ? -18.605 10.811 -2.524 1.00 16.01 8 ASP T CA 1
ATOM 1475 C C . ASP C 3 8 ? -20.067 11.046 -2.902 1.00 19.29 8 ASP T C 1
ATOM 1476 O O . ASP C 3 8 ? -20.427 12.163 -3.258 1.00 19.69 8 ASP T O 1
ATOM 1481 N N . TYR C 3 9 ? -20.903 10.000 -2.818 1.00 15.35 9 TYR T N 1
ATOM 1482 C CA . TYR C 3 9 ? -22.325 10.059 -3.150 1.00 14.58 9 TYR T CA 1
ATOM 1483 C C . TYR C 3 9 ? -23.130 10.888 -2.142 1.00 18.47 9 TYR T C 1
ATOM 1484 O O . TYR C 3 9 ? -23.964 11.702 -2.547 1.00 17.44 9 TYR T O 1
ATOM 1493 N N . TYR C 3 10 ? -22.894 10.669 -0.838 1.00 16.24 10 TYR T N 1
ATOM 1494 C CA . TYR C 3 10 ? -23.621 11.353 0.233 1.00 16.49 10 TYR T CA 1
ATOM 1495 C C . TYR C 3 10 ? -23.000 12.661 0.720 1.00 24.13 10 TYR T C 1
ATOM 1496 O O . TYR C 3 10 ? -23.717 13.508 1.256 1.00 24.37 10 TYR T O 1
ATOM 1505 N N . GLY C 3 11 ? -21.686 12.800 0.571 1.00 22.84 11 GLY T N 1
ATOM 1506 C CA . GLY C 3 11 ? -20.956 13.990 1.021 1.00 23.73 11 GLY T CA 1
ATOM 1507 C C . GLY C 3 11 ? -20.623 13.916 2.515 1.00 29.77 11 GLY T C 1
ATOM 1508 O O . GLY C 3 11 ? -21.159 13.081 3.247 1.00 30.50 11 GLY T O 1
#

Nearest PDB structures (foldseek):
  2xv6-assembly2_A  TM=9.922E-01  e=2.070E-11  Human immunodeficiency virus 1
  2xt1-assembly1_A-2  TM=1.001E+00  e=1.758E-10  Human immunodeficiency virus 1
  5teo-assembly2_A  TM=9.469E-01  e=8.976E-11  Human immunodeficiency virus type 1 (NEW YORK-5 ISOLATE)
  6axx-assembly1_A  TM=9.584E-01  e=2.697E-10  Human immunodeficiency virus 1
  6pu1-assembly1_A  TM=9.588E-01  e=5.282E-10  Human immunodeficiency virus 1

B-factor: mean 22.42, std 11.25, range [7.3, 100.4]

Radius of gyration: 17.38 Å; Cα contacts (8 Å, |Δi|>4): 393; chains: 3; bounding box: 47×43×44 Å